Protein AF-A0A3M1TLF2-F1 (afdb_monomer_lite)

pLDDT: mean 85.85, std 13.77, range [25.92, 97.75]

Sequence (324 aa):
MAGDAICKPTCAAASDCPPFYTCSAGVCEPGSVAGENIGGACRSAEACGALGYCRGEAESGWAGGYCTSPCTQDADCGAGAHCGSTVTYQNPDGTTTQLGWCLKSCAGGGCRPGYACWDWDGQGRTECAPRADGPGAVGSACTSIEQCSGGASGTCLVDGQSFPGGYCSAGCDAGCPPDSHCIDVYGEAVCVQSCTTPCREAEGYVCTDRDLDGQTECWPSATGAGQPGDPCQRLADCSGDTFGYCRRQLDNPYDSGLCMIECTDDPTRCPPGTACLPIEEPPIFGTREAWWCLKLCQSDDECPGDYVCIGSRVWPREITACWQ

Structure (mmCIF, N/CA/C/O backbone):
data_AF-A0A3M1TLF2-F1
#
_entry.id   AF-A0A3M1TLF2-F1
#
loop_
_atom_site.group_PDB
_atom_site.id
_atom_site.type_symbol
_atom_site.label_atom_id
_atom_site.label_alt_id
_atom_site.label_comp_id
_atom_site.label_asym_id
_atom_site.label_entity_id
_atom_site.label_seq_id
_atom_site.pdbx_PDB_ins_code
_atom_site.Cartn_x
_atom_site.Cartn_y
_atom_site.Cartn_z
_atom_site.occupancy
_atom_site.B_iso_or_equiv
_atom_site.auth_seq_id
_atom_site.auth_comp_id
_atom_site.auth_asym_id
_atom_site.auth_atom_id
_atom_site.pdbx_PDB_model_num
ATOM 1 N N . MET A 1 1 ? 2.518 29.820 6.090 1.00 29.17 1 MET A N 1
ATOM 2 C CA . MET A 1 1 ? 2.669 28.372 6.307 1.00 29.17 1 MET A CA 1
ATOM 3 C C . MET A 1 1 ? 3.768 27.930 5.365 1.00 29.17 1 MET A C 1
ATOM 5 O O . MET A 1 1 ? 3.551 27.930 4.162 1.00 29.17 1 MET A O 1
ATOM 9 N N . ALA A 1 2 ? 4.986 27.794 5.888 1.00 25.92 2 ALA A N 1
ATOM 10 C CA . ALA A 1 2 ? 6.113 27.266 5.132 1.00 25.92 2 ALA A CA 1
ATOM 11 C C . ALA A 1 2 ? 5.974 25.747 5.213 1.00 25.92 2 ALA A C 1
ATOM 13 O O . ALA A 1 2 ? 6.073 25.208 6.308 1.00 25.92 2 ALA A O 1
ATOM 14 N N . GLY A 1 3 ? 5.618 25.102 4.103 1.00 28.50 3 GLY A N 1
ATOM 15 C CA . GLY A 1 3 ? 5.683 23.647 4.027 1.00 28.50 3 GLY A CA 1
ATOM 16 C C . GLY A 1 3 ? 7.140 23.232 4.177 1.00 28.50 3 GLY A C 1
ATOM 17 O O . GLY A 1 3 ? 8.015 23.869 3.581 1.00 28.50 3 GLY A O 1
ATOM 18 N N . ASP A 1 4 ? 7.394 22.223 5.004 1.00 30.69 4 ASP A N 1
ATOM 19 C CA . ASP A 1 4 ? 8.731 21.680 5.181 1.00 30.69 4 ASP A CA 1
ATOM 20 C C . ASP A 1 4 ? 9.277 21.237 3.824 1.00 30.69 4 ASP A C 1
ATOM 22 O O . ASP A 1 4 ? 8.741 20.373 3.131 1.00 30.69 4 ASP A O 1
ATOM 26 N N . ALA A 1 5 ? 10.337 21.919 3.411 1.00 34.75 5 ALA A N 1
ATOM 27 C CA . ALA A 1 5 ? 11.080 21.588 2.224 1.00 34.75 5 ALA A CA 1
ATOM 28 C C . ALA A 1 5 ? 11.692 20.197 2.398 1.00 34.75 5 ALA A C 1
ATOM 30 O O . ALA A 1 5 ? 12.551 20.013 3.262 1.00 34.75 5 ALA A O 1
ATOM 31 N N . ILE A 1 6 ? 11.385 19.262 1.497 1.00 42.41 6 ILE A N 1
ATOM 32 C CA . ILE A 1 6 ? 12.367 18.229 1.156 1.00 42.41 6 ILE A CA 1
ATOM 33 C C . ILE A 1 6 ? 13.475 18.963 0.386 1.00 42.41 6 ILE A C 1
ATOM 35 O O . ILE A 1 6 ? 13.509 18.995 -0.843 1.00 42.41 6 ILE A O 1
ATOM 39 N N . CYS A 1 7 ? 14.337 19.676 1.115 1.00 44.72 7 CYS A N 1
ATOM 40 C CA . CYS A 1 7 ? 15.563 20.233 0.566 1.00 44.72 7 CYS A CA 1
ATOM 41 C C . CYS A 1 7 ? 16.328 19.066 -0.050 1.00 44.72 7 CYS A C 1
ATOM 43 O O . CYS A 1 7 ? 16.601 18.104 0.664 1.00 44.72 7 CYS A O 1
ATOM 45 N N . LYS A 1 8 ? 16.710 19.147 -1.334 1.00 57.31 8 LYS A N 1
ATOM 46 C CA . LYS A 1 8 ? 17.781 18.279 -1.840 1.00 57.31 8 LYS A CA 1
ATOM 47 C C . LYS A 1 8 ? 18.966 18.492 -0.898 1.00 57.31 8 LYS A C 1
ATOM 49 O O . LYS A 1 8 ? 19.468 19.620 -0.852 1.00 57.31 8 LYS A O 1
ATOM 54 N N . PRO A 1 9 ? 19.356 17.492 -0.093 1.00 66.88 9 PRO A N 1
ATOM 55 C CA . PRO A 1 9 ? 20.365 17.722 0.916 1.00 66.88 9 PRO A CA 1
ATOM 56 C C . PRO A 1 9 ? 21.652 18.128 0.205 1.00 66.88 9 PRO A C 1
ATOM 58 O O . PRO A 1 9 ? 22.085 17.498 -0.765 1.00 66.88 9 PRO A O 1
ATOM 61 N N . THR A 1 10 ? 22.226 19.247 0.637 1.00 79.75 10 THR A N 1
ATOM 62 C CA . THR A 1 10 ? 23.594 19.582 0.262 1.00 79.75 10 THR A CA 1
ATOM 63 C C . THR A 1 10 ? 24.502 18.525 0.860 1.00 79.75 10 THR A C 1
ATOM 65 O O . THR A 1 10 ? 24.326 18.161 2.022 1.00 79.75 10 THR A O 1
ATOM 68 N N . CYS A 1 11 ? 25.485 18.068 0.102 1.00 86.25 11 CYS A N 1
ATOM 69 C CA . CYS A 1 11 ? 26.366 16.988 0.521 1.00 86.25 11 CYS A CA 1
ATOM 70 C C . CYS A 1 11 ? 27.830 17.387 0.349 1.00 86.25 11 CYS A C 1
ATOM 72 O O . CYS A 1 11 ? 28.194 18.112 -0.577 1.00 86.25 11 CYS A O 1
ATOM 74 N N . ALA A 1 12 ? 28.683 16.904 1.247 1.00 87.50 12 ALA A N 1
ATOM 75 C CA . ALA A 1 12 ? 30.134 16.939 1.101 1.00 87.50 12 ALA A CA 1
ATOM 76 C C . ALA A 1 12 ? 30.683 15.568 0.663 1.00 87.50 12 ALA A C 1
ATOM 78 O O . ALA A 1 12 ? 31.733 15.497 0.022 1.00 87.50 12 ALA A O 1
ATOM 79 N N . ALA A 1 13 ? 29.967 14.489 0.981 1.00 83.62 13 ALA A N 1
ATOM 80 C CA . ALA A 1 13 ? 30.272 13.115 0.612 1.00 83.62 13 ALA A CA 1
ATOM 81 C C . ALA A 1 13 ? 28.993 12.319 0.302 1.00 83.62 13 ALA A C 1
ATOM 83 O O . ALA A 1 13 ? 27.885 12.721 0.644 1.00 83.62 13 ALA A O 1
ATOM 84 N N . ALA A 1 14 ? 29.144 11.149 -0.328 1.00 76.06 14 ALA A N 1
ATOM 85 C CA . ALA A 1 14 ? 28.017 10.265 -0.645 1.00 76.06 14 ALA A CA 1
ATOM 86 C C . ALA A 1 14 ? 27.245 9.789 0.601 1.00 76.06 14 ALA A C 1
ATOM 88 O O . ALA A 1 14 ? 26.050 9.549 0.515 1.00 76.06 14 ALA A O 1
ATOM 89 N N . SER A 1 15 ? 27.907 9.698 1.760 1.00 78.81 15 SER A N 1
ATOM 90 C CA . SER A 1 15 ? 27.270 9.358 3.040 1.00 78.81 15 SER A CA 1
ATOM 91 C C . SER A 1 15 ? 26.302 10.423 3.555 1.00 78.81 15 SER A C 1
ATOM 93 O O . SER A 1 15 ? 25.508 10.126 4.440 1.00 78.81 15 SER A O 1
ATOM 95 N N . ASP A 1 16 ? 26.387 11.650 3.037 1.00 80.94 16 ASP A N 1
ATOM 96 C CA . ASP A 1 16 ? 25.505 12.755 3.431 1.00 80.94 16 ASP A CA 1
ATOM 97 C C . ASP A 1 16 ? 24.192 12.732 2.641 1.00 80.94 16 ASP A C 1
ATOM 99 O O . ASP A 1 16 ? 23.275 13.506 2.915 1.00 80.94 16 ASP A O 1
ATOM 103 N N . CYS A 1 17 ? 24.121 11.868 1.629 1.00 74.94 17 CYS A N 1
ATOM 104 C CA . CYS A 1 17 ? 22.956 11.722 0.794 1.00 74.94 17 CYS A CA 1
ATOM 105 C C . CYS A 1 17 ? 22.013 10.643 1.329 1.00 74.94 17 CYS A C 1
ATOM 107 O O . CYS A 1 17 ? 22.475 9.637 1.873 1.00 74.94 17 CYS A O 1
ATOM 109 N N . PRO A 1 18 ? 20.691 10.816 1.136 1.00 70.88 18 PRO A N 1
ATOM 110 C CA . PRO A 1 18 ? 19.734 9.747 1.339 1.00 70.88 18 PRO A CA 1
ATOM 111 C C . PRO A 1 18 ? 20.161 8.503 0.553 1.00 70.88 18 PRO A C 1
ATOM 113 O O . PRO A 1 18 ? 20.855 8.628 -0.467 1.00 70.88 18 PRO A O 1
ATOM 116 N N . PRO A 1 19 ? 19.728 7.308 0.982 1.00 64.38 19 PRO A N 1
ATOM 117 C CA . PRO A 1 19 ? 19.927 6.093 0.206 1.00 64.38 19 PRO A CA 1
ATOM 118 C C . PRO A 1 19 ? 19.613 6.317 -1.283 1.00 64.38 19 PRO A C 1
ATOM 120 O O . PRO A 1 19 ? 18.643 6.996 -1.617 1.00 64.38 19 PRO A O 1
ATOM 123 N N . PHE A 1 20 ? 20.443 5.750 -2.166 1.00 63.38 20 PHE A N 1
ATOM 124 C CA . PHE A 1 20 ? 20.309 5.794 -3.639 1.00 63.38 20 PHE A CA 1
ATOM 125 C C . PHE A 1 20 ? 20.683 7.117 -4.328 1.00 63.38 20 PHE A C 1
ATOM 127 O O . PHE A 1 20 ? 20.619 7.214 -5.555 1.00 63.38 20 PHE A O 1
ATOM 134 N N . TYR A 1 21 ? 21.150 8.110 -3.573 1.00 74.25 21 TYR A N 1
ATOM 135 C CA . TYR A 1 21 ? 21.719 9.335 -4.122 1.00 74.25 21 TYR A CA 1
ATOM 136 C C . TYR A 1 21 ? 23.248 9.318 -4.035 1.00 74.25 21 TYR A C 1
ATOM 138 O O . TYR A 1 21 ? 23.851 8.759 -3.120 1.00 74.25 21 TYR A O 1
ATOM 146 N N . THR A 1 22 ? 23.890 9.965 -5.000 1.00 78.81 22 THR A N 1
ATOM 147 C CA . THR A 1 22 ? 25.328 10.230 -5.006 1.00 78.81 22 THR A CA 1
ATOM 148 C C . THR A 1 22 ? 25.567 11.721 -4.855 1.00 78.81 22 THR A C 1
ATOM 150 O O . THR A 1 22 ? 24.816 12.541 -5.379 1.00 78.81 22 THR A O 1
ATOM 153 N N . CYS A 1 23 ? 26.617 12.086 -4.121 1.00 82.31 23 CYS A N 1
ATOM 154 C CA . CYS A 1 23 ? 26.976 13.486 -3.991 1.00 82.31 23 CYS A CA 1
ATOM 155 C C . CYS A 1 23 ? 27.686 13.970 -5.257 1.00 82.31 23 CYS A C 1
ATOM 157 O O . CYS A 1 23 ? 28.827 13.581 -5.519 1.00 82.31 23 CYS A O 1
ATOM 159 N N . SER A 1 24 ? 27.018 14.828 -6.023 1.00 85.56 24 SER A N 1
ATOM 160 C CA . SER A 1 24 ? 27.500 15.385 -7.283 1.00 85.56 24 SER A CA 1
ATOM 161 C C . SER A 1 24 ? 27.413 16.908 -7.217 1.00 85.56 24 SER A C 1
ATOM 163 O O . SER A 1 24 ? 26.367 17.480 -6.928 1.00 85.56 24 SER A O 1
ATOM 165 N N . ALA A 1 25 ? 28.552 17.583 -7.391 1.00 88.19 25 ALA A N 1
ATOM 166 C CA . ALA A 1 25 ? 28.658 19.046 -7.308 1.00 88.19 25 ALA A CA 1
ATOM 167 C C . ALA A 1 25 ? 28.050 19.680 -6.030 1.00 88.19 25 ALA A C 1
ATOM 169 O O . ALA A 1 25 ? 27.572 20.812 -6.057 1.00 88.19 25 ALA A O 1
ATOM 170 N N . GLY A 1 26 ? 28.103 18.969 -4.897 1.00 86.31 26 GLY A N 1
ATOM 171 C CA . GLY A 1 26 ? 27.584 19.445 -3.609 1.00 86.31 26 GLY A CA 1
ATOM 172 C C . GLY A 1 26 ? 26.079 19.243 -3.410 1.00 86.31 26 GLY A C 1
ATOM 173 O O . GLY A 1 26 ? 25.525 19.739 -2.428 1.00 86.31 26 GLY A O 1
ATOM 174 N N . VAL A 1 27 ? 25.421 18.520 -4.319 1.00 84.44 27 VAL A N 1
ATOM 175 C CA . VAL A 1 27 ? 23.996 18.190 -4.266 1.00 84.44 27 VAL A CA 1
ATOM 176 C C . VAL A 1 27 ? 23.830 16.678 -4.380 1.00 84.44 27 VAL A C 1
ATOM 178 O O . VAL A 1 27 ? 24.531 16.016 -5.144 1.00 84.44 27 VAL A O 1
ATOM 181 N N . CYS A 1 28 ? 22.905 16.114 -3.612 1.00 78.50 28 CYS A N 1
ATOM 182 C CA . CYS A 1 28 ? 22.518 14.723 -3.788 1.00 78.50 28 CYS A CA 1
ATOM 183 C C . CYS A 1 28 ? 21.734 14.562 -5.096 1.00 78.50 28 CYS A C 1
ATOM 185 O O . CYS A 1 28 ? 20.609 15.051 -5.226 1.00 78.50 28 CYS A O 1
ATOM 187 N N . GLU A 1 29 ? 22.336 13.874 -6.063 1.00 78.06 29 GLU A N 1
ATOM 188 C CA . GLU A 1 29 ? 21.731 13.507 -7.346 1.00 78.06 29 GLU A CA 1
ATOM 189 C C . GLU A 1 29 ? 21.430 12.003 -7.362 1.00 78.06 29 GLU A C 1
ATOM 191 O O . GLU A 1 29 ? 22.208 11.237 -6.785 1.00 78.06 29 GLU A O 1
ATOM 196 N N . PRO A 1 30 ? 20.326 11.548 -7.984 1.00 68.94 30 PRO A N 1
ATOM 197 C CA . PRO A 1 30 ? 20.057 10.121 -8.134 1.00 68.94 30 PRO A CA 1
ATOM 198 C C . PRO A 1 30 ? 21.275 9.425 -8.744 1.00 68.94 30 PRO A C 1
ATOM 200 O O . PRO A 1 30 ? 21.813 9.870 -9.760 1.00 68.94 30 PRO A O 1
ATOM 203 N N . GLY A 1 31 ? 21.760 8.363 -8.103 1.00 65.25 31 GLY A N 1
ATOM 204 C CA . GLY A 1 31 ? 22.857 7.594 -8.671 1.00 65.25 31 GLY A CA 1
ATOM 205 C C . GLY A 1 31 ? 22.382 6.893 -9.943 1.00 65.25 31 GLY A C 1
ATOM 206 O O . GLY A 1 31 ? 21.426 6.129 -9.892 1.00 65.25 31 GLY A O 1
ATOM 207 N N . SER A 1 32 ? 23.049 7.106 -11.080 1.00 57.84 32 SER A N 1
ATOM 208 C CA . SER A 1 32 ? 22.758 6.316 -12.282 1.00 57.84 32 SER A CA 1
ATOM 209 C C . SER A 1 32 ? 23.266 4.890 -12.085 1.00 57.84 32 SER A C 1
ATOM 211 O O . SER A 1 32 ? 24.467 4.647 -11.930 1.00 57.84 32 SER A O 1
ATOM 213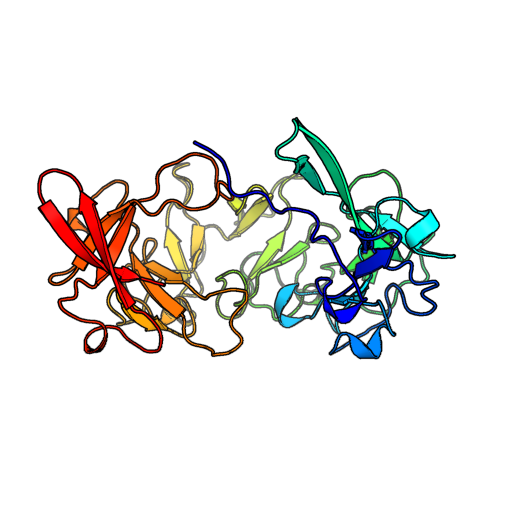 N N . VAL A 1 33 ? 22.356 3.918 -12.085 1.00 56.75 33 VAL A N 1
ATOM 214 C CA . VAL A 1 33 ? 22.742 2.509 -12.167 1.00 56.75 33 VAL A CA 1
ATOM 215 C C . VAL A 1 33 ? 22.794 2.154 -13.640 1.00 56.75 33 VAL A C 1
ATOM 217 O O . VAL A 1 33 ? 21.772 2.082 -14.316 1.00 56.75 33 VAL A O 1
ATOM 220 N N . ALA A 1 34 ? 23.985 1.838 -14.139 1.00 54.16 34 ALA A N 1
ATOM 221 C CA . ALA A 1 34 ? 24.100 0.965 -15.300 1.00 54.16 34 ALA A CA 1
ATOM 222 C C . ALA A 1 34 ? 23.648 -0.446 -14.861 1.00 54.16 34 ALA A C 1
ATOM 224 O O . ALA A 1 34 ? 24.465 -1.308 -14.546 1.00 54.16 34 ALA A O 1
ATOM 225 N N . GLY A 1 35 ? 22.341 -0.635 -14.669 1.00 55.06 35 GLY A N 1
ATOM 226 C CA . GLY A 1 35 ? 21.788 -1.766 -13.931 1.00 55.06 35 GLY A CA 1
ATOM 227 C C . GLY A 1 35 ? 21.579 -2.996 -14.804 1.00 55.06 35 GLY A C 1
ATOM 228 O O . GLY A 1 35 ? 20.540 -3.132 -15.438 1.00 55.06 35 GLY A O 1
ATOM 229 N N . GLU A 1 36 ? 22.503 -3.957 -14.750 1.00 63.47 36 GLU A N 1
ATOM 230 C CA . GLU A 1 36 ? 22.316 -5.298 -15.337 1.00 63.47 36 GLU A CA 1
ATOM 231 C C . GLU A 1 36 ? 21.170 -6.102 -14.673 1.00 63.47 36 GLU A C 1
ATOM 233 O O . GLU A 1 36 ? 20.782 -7.152 -15.181 1.00 63.47 36 GLU A O 1
ATOM 238 N N . ASN A 1 37 ? 20.586 -5.601 -13.572 1.00 87.38 37 ASN A N 1
ATOM 239 C CA . ASN A 1 37 ? 19.577 -6.299 -12.767 1.00 87.38 37 ASN A CA 1
ATOM 240 C C . ASN A 1 37 ? 18.214 -5.588 -12.646 1.00 87.38 37 ASN A C 1
ATOM 242 O O . ASN A 1 37 ? 17.397 -6.045 -11.848 1.00 87.38 37 ASN A O 1
ATOM 246 N N . ILE A 1 38 ? 17.915 -4.513 -13.394 1.00 93.31 38 ILE A N 1
ATOM 247 C CA . ILE A 1 38 ? 16.566 -3.904 -13.341 1.00 93.31 38 ILE A CA 1
ATOM 248 C C . ILE A 1 38 ? 15.501 -4.949 -13.722 1.00 93.31 38 ILE A C 1
ATOM 250 O O . ILE A 1 38 ? 15.630 -5.681 -14.707 1.00 93.31 38 ILE A O 1
ATOM 254 N N . GLY A 1 39 ? 14.462 -5.064 -12.894 1.00 93.56 39 GLY A N 1
ATOM 255 C CA . GLY A 1 39 ? 13.432 -6.103 -12.969 1.00 93.56 39 GLY A CA 1
ATOM 256 C C . GLY A 1 39 ? 13.844 -7.493 -12.473 1.00 93.56 39 GLY A C 1
ATOM 257 O O . GLY A 1 39 ? 13.043 -8.434 -12.516 1.00 93.56 39 GLY A O 1
ATOM 258 N N . GLY A 1 40 ? 15.071 -7.643 -11.972 1.00 94.31 40 GLY A N 1
ATOM 259 C CA . GLY A 1 40 ? 15.540 -8.821 -11.245 1.00 94.31 40 GLY A CA 1
ATOM 260 C C . GLY A 1 40 ? 14.836 -8.999 -9.896 1.00 94.31 40 GLY A C 1
ATOM 261 O O . G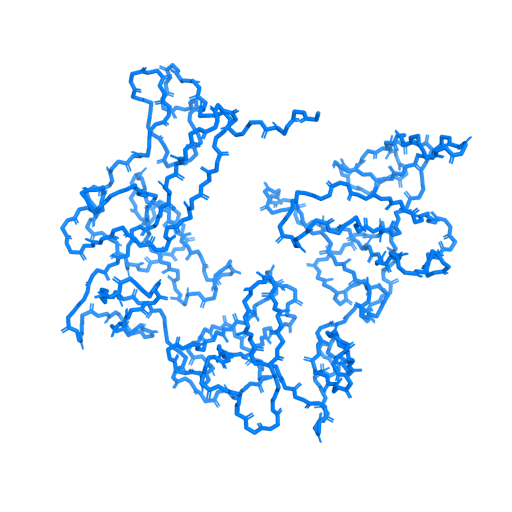LY A 1 40 ? 14.272 -8.054 -9.342 1.00 94.31 40 GLY A O 1
ATOM 262 N N . ALA A 1 41 ? 14.811 -10.239 -9.401 1.00 93.25 41 ALA A N 1
ATOM 263 C CA . ALA A 1 41 ? 14.270 -10.566 -8.081 1.00 93.25 41 ALA A CA 1
ATOM 264 C C . ALA A 1 41 ? 15.236 -10.110 -6.984 1.00 93.25 41 ALA A C 1
ATOM 266 O O . ALA A 1 41 ? 16.452 -10.138 -7.183 1.00 93.25 41 ALA A O 1
ATOM 267 N N . CYS A 1 42 ? 14.716 -9.725 -5.823 1.00 93.12 42 CYS A N 1
ATOM 268 C CA . CYS A 1 42 ? 15.531 -9.237 -4.719 1.00 93.12 42 CYS A CA 1
ATOM 269 C C . CYS A 1 42 ? 14.862 -9.456 -3.363 1.00 93.12 42 CYS A C 1
ATOM 271 O O . CYS A 1 42 ? 13.648 -9.601 -3.248 1.00 93.12 42 CYS A O 1
ATOM 273 N N . ARG A 1 43 ? 15.686 -9.482 -2.314 1.00 89.62 43 ARG A N 1
ATOM 274 C CA . ARG A 1 43 ? 15.235 -9.497 -0.911 1.00 89.62 43 ARG A CA 1
ATOM 275 C C . ARG A 1 43 ? 15.850 -8.374 -0.077 1.00 89.62 43 ARG A C 1
ATOM 277 O O . ARG A 1 43 ? 15.514 -8.236 1.089 1.00 89.62 43 ARG A O 1
ATOM 284 N N . SER A 1 44 ? 16.779 -7.625 -0.662 1.00 85.94 44 SER A N 1
ATOM 285 C CA . SER A 1 44 ? 17.472 -6.502 -0.045 1.00 85.94 44 SER A CA 1
ATOM 286 C C . SER A 1 44 ? 18.040 -5.596 -1.136 1.00 85.94 44 SER A C 1
ATOM 288 O O . SER A 1 44 ? 18.187 -6.030 -2.286 1.00 85.94 44 SER A O 1
ATOM 290 N N . ALA A 1 45 ? 18.362 -4.349 -0.789 1.00 84.25 45 ALA A N 1
ATOM 291 C CA . ALA A 1 45 ? 18.934 -3.381 -1.724 1.00 84.25 45 ALA A CA 1
ATOM 292 C C . ALA A 1 45 ? 20.266 -3.866 -2.326 1.00 84.25 45 ALA A C 1
ATOM 294 O O . ALA A 1 45 ? 20.505 -3.699 -3.520 1.00 84.25 45 ALA A O 1
ATOM 295 N N . GLU A 1 46 ? 21.097 -4.572 -1.550 1.00 84.12 46 GLU A N 1
ATOM 296 C CA . GLU A 1 46 ? 22.396 -5.084 -2.010 1.00 84.12 46 GLU A CA 1
ATOM 297 C C . GLU A 1 46 ? 22.259 -6.070 -3.177 1.00 84.12 46 GLU A C 1
ATOM 299 O O . GLU A 1 46 ? 23.134 -6.127 -4.044 1.00 84.12 46 GLU A O 1
ATOM 304 N N . ALA A 1 47 ? 21.149 -6.818 -3.243 1.00 86.81 47 ALA A N 1
ATOM 305 C CA . ALA A 1 47 ? 20.870 -7.730 -4.354 1.00 86.81 47 ALA A CA 1
ATOM 306 C C . ALA A 1 47 ? 20.674 -6.990 -5.692 1.00 86.81 47 ALA A C 1
ATOM 308 O O . ALA A 1 47 ? 20.860 -7.580 -6.758 1.00 86.81 47 ALA A O 1
ATOM 309 N N . CYS A 1 48 ? 20.343 -5.699 -5.641 1.00 89.00 48 CYS A N 1
ATOM 310 C CA . CYS A 1 48 ? 20.118 -4.850 -6.805 1.00 89.00 48 CYS A CA 1
ATOM 311 C C . CYS A 1 48 ? 21.363 -4.063 -7.242 1.00 89.00 48 CYS A C 1
ATOM 313 O O . CYS A 1 48 ? 21.315 -3.345 -8.240 1.00 89.00 48 CYS A O 1
ATOM 315 N N . GLY A 1 49 ? 22.493 -4.242 -6.549 1.00 83.69 49 GLY A N 1
ATOM 316 C CA . GLY A 1 49 ? 23.751 -3.549 -6.823 1.00 83.69 49 GLY A CA 1
ATOM 317 C C . GLY A 1 49 ? 23.900 -2.242 -6.041 1.00 83.69 49 GLY A C 1
ATOM 318 O O . GLY A 1 49 ? 23.027 -1.849 -5.279 1.00 83.69 49 GLY A O 1
ATOM 319 N N . ALA A 1 50 ? 25.035 -1.561 -6.230 1.00 74.44 50 ALA A N 1
ATOM 320 C CA . ALA A 1 50 ? 25.475 -0.448 -5.377 1.00 74.44 50 ALA A CA 1
ATOM 321 C C . ALA A 1 50 ? 24.503 0.748 -5.288 1.00 74.44 50 ALA A C 1
ATOM 323 O O . ALA A 1 50 ? 24.605 1.536 -4.355 1.00 74.44 50 ALA A O 1
ATOM 324 N N . LEU A 1 51 ? 23.590 0.892 -6.252 1.00 73.12 51 LEU A N 1
ATOM 325 C CA . LEU A 1 51 ? 22.614 1.988 -6.337 1.00 73.12 51 LEU A CA 1
ATOM 326 C C . LEU A 1 51 ? 21.183 1.477 -6.597 1.00 73.12 51 LEU A C 1
ATOM 328 O O . LEU A 1 51 ? 20.297 2.248 -6.965 1.00 73.12 51 LEU A O 1
ATOM 332 N N . GLY A 1 52 ? 20.964 0.167 -6.464 1.00 81.62 52 GLY A N 1
ATOM 333 C CA . GLY A 1 52 ? 19.662 -0.445 -6.687 1.00 81.62 52 GLY A CA 1
ATOM 334 C C . GLY A 1 52 ? 18.807 -0.422 -5.424 1.00 81.62 52 GLY A C 1
ATOM 335 O O . GLY A 1 52 ? 19.293 -0.695 -4.330 1.00 81.62 52 GLY A O 1
ATOM 336 N N . TYR A 1 53 ? 17.521 -0.139 -5.586 1.00 87.56 53 TYR A N 1
ATOM 337 C CA . TYR A 1 53 ? 16.505 -0.315 -4.556 1.00 87.56 53 TYR A CA 1
ATOM 338 C C . TYR A 1 53 ? 15.770 -1.632 -4.806 1.00 87.56 53 TYR A C 1
ATOM 340 O O . TYR A 1 53 ? 15.390 -1.946 -5.938 1.00 87.56 53 TYR A O 1
ATOM 348 N N . CYS A 1 54 ? 15.576 -2.408 -3.742 1.00 91.31 54 CYS A N 1
ATOM 349 C CA . CYS A 1 54 ? 14.716 -3.575 -3.796 1.00 91.31 54 CYS A CA 1
ATOM 350 C C . CYS A 1 54 ? 13.320 -3.187 -3.335 1.00 91.31 54 CYS A C 1
ATOM 352 O O . CYS A 1 54 ? 13.104 -2.997 -2.141 1.00 91.31 54 CYS A O 1
ATOM 354 N N . ARG A 1 55 ? 12.369 -3.135 -4.268 1.00 89.44 55 ARG A N 1
ATOM 355 C CA . ARG A 1 55 ? 10.956 -3.016 -3.917 1.00 89.44 55 ARG A CA 1
ATOM 356 C C . ARG A 1 55 ? 10.483 -4.368 -3.385 1.00 89.44 55 ARG A C 1
ATOM 358 O O . ARG A 1 55 ? 10.233 -5.282 -4.173 1.00 89.44 55 ARG A O 1
ATOM 365 N N . GLY A 1 56 ? 10.469 -4.527 -2.064 1.00 84.94 56 GLY A N 1
ATOM 366 C CA . GLY A 1 56 ? 10.210 -5.804 -1.399 1.00 84.94 56 GLY A CA 1
ATOM 367 C C . GLY A 1 56 ? 8.763 -6.282 -1.543 1.00 84.94 56 GLY A C 1
ATOM 368 O O . GLY A 1 56 ? 7.836 -5.484 -1.674 1.00 84.94 56 GLY A O 1
ATOM 369 N N . GLU A 1 57 ? 8.558 -7.599 -1.483 1.00 84.62 57 GLU A N 1
ATOM 370 C CA . GLU A 1 57 ? 7.226 -8.217 -1.578 1.00 84.62 57 GLU A CA 1
ATOM 371 C C . GLU A 1 57 ? 6.299 -7.770 -0.438 1.00 84.62 57 GLU A C 1
ATOM 373 O O . GLU A 1 57 ? 5.140 -7.463 -0.686 1.00 84.62 57 GLU A O 1
ATOM 378 N N . ALA A 1 58 ? 6.825 -7.633 0.784 1.00 77.94 58 ALA A N 1
ATOM 379 C CA . ALA A 1 58 ? 6.052 -7.182 1.945 1.00 77.94 58 ALA A CA 1
ATOM 380 C C . ALA A 1 58 ? 5.540 -5.733 1.818 1.00 77.94 58 ALA A C 1
ATOM 382 O O . ALA A 1 58 ? 4.491 -5.403 2.363 1.00 77.94 58 ALA A O 1
ATOM 383 N N . GLU A 1 59 ? 6.276 -4.881 1.102 1.00 76.88 59 GLU A N 1
ATOM 384 C CA . GLU A 1 59 ? 5.951 -3.458 0.934 1.00 76.88 59 GLU A CA 1
ATOM 385 C C . GLU A 1 59 ? 5.054 -3.207 -0.281 1.00 76.88 59 GLU A C 1
ATOM 387 O O . GLU A 1 59 ? 4.268 -2.265 -0.293 1.00 76.88 59 GLU A O 1
ATOM 392 N N . SER A 1 60 ? 5.187 -4.025 -1.328 1.00 81.19 60 SER A N 1
ATOM 393 C CA . SER A 1 60 ? 4.588 -3.739 -2.636 1.00 81.19 60 SER A CA 1
ATOM 394 C C . SER A 1 60 ? 3.638 -4.803 -3.169 1.00 81.19 60 SER A C 1
ATOM 396 O O . SER A 1 60 ? 2.945 -4.539 -4.146 1.00 81.19 60 SER A O 1
ATOM 398 N N . GLY A 1 61 ? 3.654 -6.016 -2.612 1.00 82.75 61 GLY A N 1
ATOM 399 C CA . GLY A 1 61 ? 2.975 -7.184 -3.179 1.00 82.75 61 GLY A CA 1
ATOM 400 C C . GLY A 1 61 ? 3.657 -7.771 -4.425 1.00 82.75 61 GLY A C 1
ATOM 401 O O . GLY A 1 61 ? 3.143 -8.722 -5.016 1.00 82.75 61 GLY A O 1
ATOM 402 N N . TRP A 1 62 ? 4.811 -7.232 -4.846 1.00 88.88 62 TRP A N 1
ATOM 403 C CA . TRP A 1 62 ? 5.557 -7.697 -6.021 1.00 88.88 62 TRP A CA 1
ATOM 404 C C . TRP A 1 62 ? 6.341 -8.963 -5.661 1.00 88.88 62 TRP A C 1
ATOM 406 O O . TRP A 1 62 ? 7.378 -8.884 -4.993 1.00 88.88 62 TRP A O 1
ATOM 416 N N . ALA A 1 63 ? 5.859 -10.133 -6.093 1.00 89.06 63 ALA A N 1
ATOM 417 C CA . ALA A 1 63 ? 6.416 -11.408 -5.650 1.00 89.06 63 ALA A CA 1
ATOM 418 C C . ALA A 1 63 ? 7.907 -11.547 -5.960 1.00 89.06 63 ALA A C 1
ATOM 420 O O . ALA A 1 63 ? 8.376 -11.305 -7.082 1.00 89.06 63 ALA A O 1
ATOM 421 N N . GLY A 1 64 ? 8.664 -11.964 -4.944 1.00 89.69 64 GLY A N 1
ATOM 422 C CA . GLY A 1 64 ? 10.113 -12.114 -5.024 1.00 89.69 64 GLY A CA 1
ATOM 423 C C . GLY A 1 64 ? 10.891 -10.797 -5.129 1.00 89.69 64 GLY A C 1
ATOM 424 O O . GLY A 1 64 ? 12.085 -10.854 -5.427 1.00 89.69 64 GLY A O 1
ATOM 425 N N . GLY A 1 65 ? 10.237 -9.648 -4.911 1.00 91.62 65 GLY A N 1
ATOM 426 C CA . GLY A 1 65 ? 10.819 -8.302 -4.902 1.00 91.62 65 GLY A CA 1
ATOM 427 C C . GLY A 1 65 ? 11.312 -7.812 -6.267 1.00 91.62 65 GLY A C 1
ATOM 428 O O . GLY A 1 65 ? 11.607 -8.602 -7.159 1.00 91.62 65 GLY A O 1
ATOM 429 N N . TYR A 1 66 ? 11.420 -6.506 -6.482 1.00 94.25 66 TYR A N 1
ATOM 430 C CA . TYR A 1 66 ? 11.812 -5.950 -7.782 1.00 94.25 66 TYR A CA 1
ATOM 431 C C . TYR A 1 66 ? 12.969 -4.974 -7.669 1.00 94.25 66 TYR A C 1
ATOM 433 O O . TYR A 1 66 ? 12.853 -3.931 -7.028 1.00 94.25 66 TYR A O 1
ATOM 441 N N . CYS A 1 67 ? 14.078 -5.303 -8.330 1.00 95.25 67 CYS A N 1
ATOM 442 C CA . CYS A 1 67 ? 15.189 -4.377 -8.459 1.00 95.25 67 CYS A CA 1
ATOM 443 C C . CYS A 1 67 ? 14.820 -3.214 -9.372 1.00 95.25 67 CYS A C 1
ATOM 445 O O . CYS A 1 67 ? 14.548 -3.399 -10.560 1.00 95.25 67 CYS A O 1
ATOM 447 N N . THR A 1 68 ? 14.862 -2.017 -8.807 1.00 93.81 68 THR A N 1
ATOM 448 C CA . THR A 1 68 ? 14.659 -0.748 -9.499 1.00 93.81 68 THR A CA 1
ATOM 449 C C . THR A 1 68 ? 15.702 0.269 -9.025 1.00 93.81 68 THR A C 1
ATOM 451 O O . THR A 1 68 ? 16.601 -0.055 -8.249 1.00 93.81 68 THR A O 1
ATOM 454 N N . SER A 1 69 ? 15.623 1.495 -9.519 1.00 91.44 69 SER A N 1
ATOM 455 C CA . SER A 1 69 ? 16.415 2.631 -9.060 1.00 91.44 69 SER A CA 1
ATOM 456 C C . SER A 1 69 ? 15.643 3.919 -9.336 1.00 91.44 69 SER A C 1
ATOM 458 O O . SER A 1 69 ? 14.868 3.936 -10.300 1.00 91.44 69 SER A O 1
ATOM 460 N N . PRO A 1 70 ? 15.798 4.974 -8.520 1.00 89.56 70 PRO A N 1
ATOM 461 C CA . PRO A 1 70 ? 15.244 6.278 -8.852 1.00 89.56 70 PRO A CA 1
ATOM 462 C C . PRO A 1 70 ? 15.790 6.791 -10.189 1.00 89.56 70 PRO A C 1
ATOM 464 O O . PRO A 1 70 ? 16.967 6.632 -10.504 1.00 89.56 70 PRO A O 1
ATOM 467 N N . CYS A 1 71 ? 14.940 7.458 -10.957 1.00 91.50 71 CYS A N 1
ATOM 468 C CA . CYS A 1 71 ? 15.309 8.067 -12.229 1.00 91.50 71 CYS A CA 1
ATOM 469 C C . CYS A 1 71 ? 14.551 9.372 -12.453 1.00 91.50 71 CYS A C 1
ATOM 471 O O . CYS A 1 71 ? 13.497 9.618 -11.870 1.00 91.50 71 CYS A O 1
ATOM 473 N N . THR A 1 72 ? 15.088 10.212 -13.324 1.00 91.31 72 THR A N 1
ATOM 474 C CA . THR A 1 72 ? 14.425 11.425 -13.826 1.00 91.31 72 THR A CA 1
ATOM 475 C C . THR A 1 72 ? 14.213 11.370 -15.339 1.00 91.31 72 THR A C 1
ATOM 477 O O . THR A 1 72 ? 13.416 12.125 -15.888 1.00 91.31 72 THR A O 1
ATOM 480 N N . GLN A 1 73 ? 14.912 10.457 -16.015 1.00 92.25 73 GLN A N 1
ATOM 481 C CA . GLN A 1 73 ? 14.871 10.226 -17.455 1.00 92.25 73 GLN A CA 1
ATOM 482 C C . GLN A 1 73 ? 15.335 8.795 -17.774 1.00 92.25 73 GLN A C 1
ATOM 484 O O . GLN A 1 73 ? 16.021 8.154 -16.980 1.00 92.25 73 GLN A O 1
ATOM 489 N N . ASP A 1 74 ? 15.023 8.298 -18.972 1.00 93.12 74 ASP A N 1
ATOM 490 C CA . ASP A 1 74 ? 15.361 6.923 -19.382 1.00 93.12 74 ASP A CA 1
ATOM 491 C C . ASP A 1 74 ? 16.860 6.610 -19.347 1.00 93.12 74 ASP A C 1
ATOM 493 O O . ASP A 1 74 ? 17.253 5.476 -19.075 1.00 93.12 74 ASP A O 1
ATOM 497 N N . ALA A 1 75 ? 17.703 7.611 -19.619 1.00 92.12 75 ALA A N 1
ATOM 498 C CA . ALA A 1 75 ? 19.153 7.446 -19.631 1.00 92.12 75 ALA A CA 1
ATOM 499 C C . ALA A 1 75 ? 19.710 7.012 -18.263 1.00 92.12 75 ALA A C 1
ATOM 501 O O . ALA A 1 75 ? 20.773 6.392 -18.215 1.00 92.12 75 ALA A O 1
ATOM 502 N N . ASP A 1 76 ? 18.979 7.284 -17.179 1.00 89.94 76 ASP A N 1
ATOM 503 C CA . ASP A 1 76 ? 19.378 6.940 -15.814 1.00 89.94 76 ASP A CA 1
ATOM 504 C C . ASP A 1 76 ? 19.242 5.427 -15.538 1.00 89.94 76 ASP A C 1
ATOM 506 O O . ASP A 1 76 ? 19.901 4.904 -14.641 1.00 89.94 76 ASP A O 1
ATOM 510 N N . CYS A 1 77 ? 18.425 4.714 -16.328 1.00 91.50 77 CYS A N 1
ATOM 511 C CA . CYS A 1 77 ? 18.059 3.312 -16.098 1.00 91.50 77 CYS A CA 1
ATOM 512 C C . CYS A 1 77 ? 18.938 2.285 -16.820 1.00 91.50 77 CYS A C 1
ATOM 514 O O . CYS A 1 77 ? 18.815 1.081 -16.583 1.00 91.50 77 CYS A O 1
ATOM 516 N N . GLY A 1 78 ? 19.825 2.740 -17.706 1.00 89.88 78 GLY A N 1
ATOM 517 C CA . GLY A 1 78 ? 20.652 1.861 -18.525 1.00 89.88 78 GLY A CA 1
ATOM 518 C C . GLY A 1 78 ? 19.879 1.126 -19.630 1.00 89.88 78 GLY A C 1
ATOM 519 O O . GLY A 1 78 ? 18.696 1.346 -19.883 1.00 89.88 78 GLY A O 1
ATOM 520 N N . ALA A 1 79 ? 20.586 0.262 -20.361 1.00 91.06 79 ALA A N 1
ATOM 521 C CA . ALA A 1 79 ? 20.021 -0.434 -21.513 1.00 91.06 79 ALA A CA 1
ATOM 522 C C . ALA A 1 79 ? 18.971 -1.482 -21.101 1.00 91.06 79 ALA A C 1
ATOM 524 O O . ALA A 1 79 ? 19.215 -2.304 -20.223 1.00 91.06 79 ALA A O 1
ATOM 525 N N . GLY A 1 80 ? 17.831 -1.507 -21.800 1.00 92.81 80 GLY A N 1
ATOM 526 C CA . GLY A 1 80 ? 16.760 -2.483 -21.556 1.00 92.81 80 GLY A CA 1
ATOM 527 C C . GLY A 1 80 ? 15.795 -2.105 -20.428 1.00 92.81 80 GLY A C 1
ATOM 528 O O . GLY A 1 80 ? 14.923 -2.904 -20.093 1.00 92.81 80 GLY A O 1
ATOM 529 N N . ALA A 1 81 ? 15.914 -0.899 -19.882 1.00 95.19 81 ALA A N 1
ATOM 530 C CA . ALA A 1 81 ? 14.981 -0.308 -18.935 1.00 95.19 81 ALA A CA 1
ATOM 531 C C . ALA A 1 81 ? 14.597 1.109 -19.385 1.00 95.19 81 ALA A C 1
ATOM 533 O O . ALA A 1 81 ? 15.168 1.642 -20.339 1.00 95.19 81 ALA A O 1
ATOM 534 N N . HIS A 1 82 ? 13.603 1.695 -18.732 1.00 95.38 82 HIS A N 1
ATOM 535 C CA . HIS A 1 82 ? 13.196 3.082 -18.931 1.00 95.38 82 HIS A CA 1
ATOM 536 C C . HIS A 1 82 ? 12.697 3.676 -17.613 1.00 95.38 82 HIS A C 1
ATOM 538 O O . HIS A 1 82 ? 12.445 2.940 -16.656 1.00 95.38 82 HIS A O 1
ATOM 544 N N . CYS A 1 83 ? 12.578 5.001 -17.561 1.00 95.44 83 CYS A N 1
ATOM 545 C CA . CYS A 1 83 ? 12.083 5.680 -16.373 1.00 95.44 83 CYS A CA 1
ATOM 546 C C . CYS A 1 83 ? 10.557 5.748 -16.413 1.00 95.44 83 CYS A C 1
ATOM 548 O O . CYS A 1 83 ? 10.013 6.385 -17.314 1.00 95.44 83 CYS A O 1
ATOM 550 N N . GLY A 1 84 ? 9.892 5.077 -15.474 1.00 94.19 84 GLY A N 1
ATOM 551 C CA . GLY A 1 84 ? 8.434 4.987 -15.387 1.00 94.19 84 GLY A CA 1
ATOM 552 C C . GLY A 1 84 ? 7.890 5.352 -14.004 1.00 94.19 84 GLY A C 1
ATOM 553 O O . GLY A 1 84 ? 8.654 5.675 -13.093 1.00 94.19 84 GLY A O 1
ATOM 554 N N . SER A 1 85 ? 6.566 5.317 -13.835 1.00 87.50 85 SER A N 1
ATOM 555 C CA . SER A 1 85 ? 5.855 5.628 -12.582 1.00 87.50 85 SER A CA 1
ATOM 556 C C . SER A 1 85 ? 6.307 6.958 -11.964 1.00 87.50 85 SER A C 1
ATOM 558 O O . SER A 1 85 ? 6.629 7.047 -10.774 1.00 87.50 85 SER A O 1
ATOM 560 N N . THR A 1 86 ? 6.400 7.997 -12.793 1.00 88.50 86 THR A N 1
ATOM 561 C CA . THR A 1 86 ? 6.945 9.281 -12.359 1.00 88.50 86 THR A CA 1
ATOM 562 C C . THR A 1 86 ? 5.944 10.070 -11.525 1.00 88.50 86 THR A C 1
ATOM 564 O O . THR A 1 86 ? 4.834 10.337 -11.980 1.00 88.50 86 THR A O 1
ATOM 567 N N . VAL A 1 87 ? 6.373 10.548 -10.363 1.00 83.62 87 VAL A N 1
ATOM 568 C CA . VAL A 1 87 ? 5.646 11.531 -9.561 1.00 83.62 87 VAL A CA 1
ATOM 569 C C . VAL A 1 87 ? 6.285 12.903 -9.764 1.00 83.62 87 VAL A C 1
ATOM 571 O O . VAL A 1 87 ? 7.510 13.036 -9.802 1.00 83.62 87 VAL A O 1
ATOM 574 N N . THR A 1 88 ? 5.450 13.930 -9.927 1.00 84.69 88 THR A N 1
ATOM 575 C CA . THR A 1 88 ? 5.898 15.324 -10.026 1.00 84.69 88 THR A CA 1
ATOM 576 C C . THR A 1 88 ? 5.704 16.010 -8.683 1.00 84.69 88 THR A C 1
ATOM 578 O O . THR A 1 88 ? 4.574 16.156 -8.224 1.00 84.69 88 THR A O 1
ATOM 581 N N . TYR A 1 89 ? 6.792 16.476 -8.076 1.00 78.75 89 TYR A N 1
ATOM 582 C CA . TYR A 1 89 ? 6.755 17.221 -6.819 1.00 78.75 89 TYR A CA 1
ATOM 583 C C . TYR A 1 89 ? 7.029 18.698 -7.070 1.00 78.75 89 TYR A C 1
ATOM 585 O O . TYR A 1 89 ? 7.943 19.036 -7.823 1.00 78.75 89 TYR A O 1
ATOM 593 N N . GLN A 1 90 ? 6.263 19.580 -6.427 1.00 81.94 90 GLN A N 1
ATOM 594 C CA . GLN A 1 90 ? 6.553 21.011 -6.415 1.00 81.94 90 GLN A CA 1
ATOM 595 C C . GLN A 1 90 ? 7.579 21.312 -5.318 1.00 81.94 90 GLN A C 1
ATOM 597 O O . GLN A 1 90 ? 7.320 21.122 -4.132 1.00 81.94 90 GLN A O 1
ATOM 602 N N . ASN A 1 91 ? 8.751 21.783 -5.724 1.00 78.12 91 ASN A N 1
ATOM 603 C CA . ASN A 1 91 ? 9.797 22.249 -4.830 1.00 78.12 91 ASN A CA 1
ATOM 604 C C . ASN A 1 91 ? 9.359 23.562 -4.139 1.00 78.12 91 ASN A C 1
ATOM 606 O O . ASN A 1 91 ? 8.554 24.320 -4.690 1.00 78.12 91 ASN A O 1
ATOM 610 N N . PRO A 1 92 ? 9.926 23.898 -2.965 1.00 77.25 92 PRO A N 1
ATOM 611 C CA . PRO A 1 92 ? 9.600 25.129 -2.232 1.00 77.25 92 PRO A CA 1
ATOM 612 C C . PRO A 1 92 ? 9.845 26.427 -3.013 1.00 77.25 92 PRO A C 1
ATOM 614 O O . PRO A 1 92 ? 9.215 27.445 -2.741 1.00 77.25 92 PRO A O 1
ATOM 617 N N . ASP A 1 93 ? 10.764 26.402 -3.980 1.00 81.81 93 ASP A N 1
ATOM 618 C CA . ASP A 1 93 ? 11.058 27.528 -4.873 1.00 81.81 93 ASP A CA 1
ATOM 619 C C . ASP A 1 93 ? 10.041 27.674 -6.025 1.00 81.81 93 ASP A C 1
ATOM 621 O O . ASP A 1 93 ? 10.166 28.568 -6.863 1.00 81.81 93 ASP A O 1
ATOM 625 N N . GLY A 1 94 ? 9.025 26.807 -6.064 1.00 86.31 94 GLY A N 1
ATOM 626 C CA . GLY A 1 94 ? 7.986 26.765 -7.087 1.00 86.31 94 GLY A CA 1
ATOM 627 C C . GLY A 1 94 ? 8.362 25.980 -8.344 1.00 86.31 94 GLY A C 1
ATOM 628 O O . GLY A 1 94 ? 7.517 25.844 -9.229 1.00 86.31 94 GLY A O 1
ATOM 629 N N . THR A 1 95 ? 9.585 25.453 -8.446 1.00 86.12 95 THR A N 1
ATOM 630 C CA . THR A 1 95 ? 9.962 24.544 -9.538 1.00 86.12 95 THR A CA 1
ATOM 631 C C . THR A 1 95 ? 9.347 23.161 -9.328 1.00 86.12 95 THR A C 1
ATOM 633 O O . THR A 1 95 ? 8.861 22.850 -8.245 1.00 86.12 95 THR A O 1
ATOM 636 N N . THR A 1 96 ? 9.335 22.318 -10.358 1.00 84.69 96 THR A N 1
ATOM 637 C CA . THR A 1 96 ? 8.865 20.933 -10.243 1.00 84.69 96 THR A CA 1
ATOM 638 C C . THR A 1 96 ? 9.999 19.955 -10.521 1.00 84.69 96 THR A C 1
ATOM 640 O O . THR A 1 96 ? 10.800 20.167 -11.431 1.00 84.69 96 THR A O 1
ATOM 643 N N . THR A 1 97 ? 10.076 18.888 -9.728 1.00 83.75 97 THR A N 1
ATOM 644 C CA . THR A 1 97 ? 10.984 17.759 -9.958 1.00 83.75 97 THR A CA 1
ATOM 645 C C . THR A 1 97 ? 10.150 16.538 -10.313 1.00 83.75 97 THR A C 1
ATOM 647 O O . THR A 1 97 ? 9.252 16.169 -9.558 1.00 83.75 97 THR A O 1
ATOM 650 N N . GLN A 1 98 ? 10.463 15.904 -11.440 1.00 87.38 98 GLN A N 1
ATOM 651 C CA . GLN A 1 98 ? 9.923 14.597 -11.791 1.00 87.38 98 GLN A CA 1
ATOM 652 C C . GLN A 1 98 ? 10.861 13.517 -11.247 1.00 87.38 98 GLN A C 1
ATOM 654 O O . GLN A 1 98 ? 12.064 13.566 -11.502 1.00 87.38 98 GLN A O 1
ATOM 659 N N . LEU A 1 99 ? 10.319 12.568 -10.491 1.00 88.94 99 LEU A N 1
ATOM 660 C CA . LEU A 1 99 ? 11.048 11.413 -9.974 1.00 88.94 99 LEU A CA 1
ATOM 661 C C . LEU A 1 99 ? 10.255 10.152 -10.308 1.00 88.94 99 LEU A C 1
ATOM 663 O O . LEU A 1 99 ? 9.085 10.058 -9.952 1.00 88.94 99 LEU A O 1
ATOM 667 N N . GLY A 1 100 ? 10.881 9.201 -10.989 1.00 92.81 100 GLY A N 1
ATOM 668 C CA . GLY A 1 100 ? 10.313 7.898 -11.312 1.00 92.81 100 GLY A CA 1
ATOM 669 C C . GLY A 1 100 ? 11.187 6.750 -10.838 1.00 92.81 100 GLY A C 1
ATOM 670 O O . GLY A 1 100 ? 12.173 6.934 -10.121 1.00 92.81 100 GLY A O 1
ATOM 671 N N . TRP A 1 101 ? 10.814 5.561 -11.289 1.00 92.94 101 TRP A N 1
ATOM 672 C CA . TRP A 1 101 ? 11.475 4.301 -11.001 1.00 92.94 101 TRP A CA 1
ATOM 673 C C . TRP A 1 101 ? 11.877 3.623 -12.304 1.00 92.94 101 TRP A C 1
ATOM 675 O O . TRP A 1 101 ? 11.117 3.592 -13.271 1.00 92.94 101 TRP A O 1
ATOM 685 N N . CYS A 1 102 ? 13.077 3.056 -12.339 1.00 95.25 102 CYS A N 1
ATOM 686 C CA . CYS A 1 102 ? 13.528 2.284 -13.483 1.00 95.25 102 CYS A CA 1
ATOM 687 C C . CYS A 1 102 ? 12.746 0.976 -13.596 1.00 95.25 102 CYS A C 1
ATOM 689 O O . CYS A 1 102 ? 12.818 0.114 -12.712 1.00 95.25 102 CYS A O 1
ATOM 691 N N . LEU A 1 103 ? 12.035 0.818 -14.709 1.00 95.44 103 LEU A N 1
ATOM 692 C CA . LEU A 1 103 ? 11.252 -0.366 -15.037 1.00 95.44 103 LEU A CA 1
ATOM 693 C C . LEU A 1 103 ? 11.916 -1.101 -16.197 1.00 95.44 103 LEU A C 1
ATOM 695 O O . LEU A 1 103 ? 12.384 -0.497 -17.164 1.00 95.44 103 LEU A O 1
ATOM 699 N N . LYS A 1 104 ? 11.985 -2.430 -16.101 1.00 96.56 104 LYS A N 1
ATOM 700 C CA . LYS A 1 104 ? 12.555 -3.265 -17.160 1.00 96.56 104 LYS A CA 1
ATOM 701 C C . LYS A 1 104 ? 11.639 -3.222 -18.379 1.00 96.56 104 LYS A C 1
ATOM 703 O O . LYS A 1 104 ? 10.528 -3.741 -18.320 1.00 96.56 104 LYS A O 1
ATOM 708 N N . SER A 1 105 ? 12.130 -2.689 -19.489 1.00 96.56 105 SER A N 1
ATOM 709 C CA . SER A 1 105 ? 11.413 -2.642 -20.762 1.00 96.56 105 SER A CA 1
ATOM 710 C C . SER A 1 105 ? 11.199 -4.047 -21.328 1.00 96.56 105 SER A C 1
ATOM 712 O O . SER A 1 105 ? 12.023 -4.951 -21.154 1.00 96.56 105 SER A O 1
ATOM 714 N N . CYS A 1 106 ? 10.115 -4.230 -22.074 1.00 97.00 106 CYS A N 1
ATOM 715 C CA . CYS A 1 106 ? 9.802 -5.493 -22.739 1.00 97.00 106 CYS A CA 1
ATOM 716 C C . CYS A 1 106 ? 9.053 -5.262 -24.061 1.00 97.00 106 CYS A C 1
ATOM 718 O O . CYS A 1 106 ? 8.604 -4.157 -24.344 1.00 97.00 106 CYS A O 1
ATOM 720 N N . ALA A 1 107 ? 8.935 -6.306 -24.889 1.00 94.25 107 ALA A N 1
ATOM 721 C CA . ALA A 1 107 ? 8.239 -6.260 -26.182 1.00 94.25 107 ALA A CA 1
ATOM 722 C C . ALA A 1 107 ? 7.367 -7.515 -26.382 1.00 94.25 107 ALA A C 1
ATOM 724 O O . ALA A 1 107 ? 7.631 -8.354 -27.241 1.00 94.25 107 ALA A O 1
ATOM 725 N N . GLY A 1 108 ? 6.367 -7.690 -25.515 1.00 84.06 108 GLY A N 1
ATOM 726 C CA . GLY A 1 108 ? 5.457 -8.846 -25.494 1.00 84.06 108 GLY A CA 1
ATOM 727 C C . GLY A 1 108 ? 5.981 -10.092 -24.762 1.00 84.06 108 GLY A C 1
ATOM 728 O O . GLY A 1 108 ? 5.269 -11.088 -24.672 1.00 84.06 108 GLY A O 1
ATOM 729 N N . GLY A 1 109 ? 7.199 -10.057 -24.214 1.00 89.69 109 GLY A N 1
ATOM 730 C CA . GLY A 1 109 ? 7.809 -11.162 -23.465 1.00 89.69 109 GLY A CA 1
ATOM 731 C C . GLY A 1 109 ? 9.127 -10.762 -22.794 1.00 89.69 109 GLY A C 1
ATOM 732 O O . GLY A 1 109 ? 9.501 -9.593 -22.807 1.00 89.69 109 GLY A O 1
ATOM 733 N N . GLY A 1 110 ? 9.843 -11.728 -22.206 1.00 90.94 110 GLY A N 1
ATOM 734 C CA . GLY A 1 110 ? 11.130 -11.480 -21.523 1.00 90.94 110 GLY A CA 1
ATOM 735 C C . GLY A 1 110 ? 11.009 -11.056 -20.052 1.00 90.94 110 GLY A C 1
ATOM 736 O O . GLY A 1 110 ? 12.016 -10.746 -19.399 1.00 90.94 110 GLY A O 1
ATOM 737 N N . CYS A 1 111 ? 9.785 -11.080 -19.529 1.00 95.94 111 CYS A N 1
ATOM 738 C CA . CYS A 1 111 ? 9.500 -10.935 -18.112 1.00 95.94 111 CYS A CA 1
ATOM 739 C C . CYS A 1 111 ? 9.677 -12.270 -17.387 1.00 95.94 111 CYS A C 1
ATOM 741 O O . CYS A 1 111 ? 9.584 -13.346 -17.983 1.00 95.94 111 CYS A O 1
ATOM 743 N N . ARG A 1 112 ? 10.007 -12.192 -16.099 1.00 94.44 112 ARG A N 1
ATOM 744 C CA . ARG A 1 112 ? 10.177 -13.367 -15.239 1.00 94.44 112 ARG A CA 1
ATOM 745 C C . ARG A 1 112 ? 8.810 -13.990 -14.891 1.00 94.44 112 ARG A C 1
ATOM 747 O O . ARG A 1 112 ? 7.794 -13.322 -15.068 1.00 94.44 112 ARG A O 1
ATOM 754 N N . PRO A 1 113 ? 8.753 -15.236 -14.388 1.00 92.06 113 PRO A N 1
ATOM 755 C CA . PRO A 1 113 ? 7.496 -15.823 -13.915 1.00 92.06 113 PRO A CA 1
ATOM 756 C C . PRO A 1 113 ? 6.775 -14.911 -12.907 1.00 92.06 113 PRO A C 1
ATOM 758 O O . PRO A 1 113 ? 7.436 -14.315 -12.060 1.00 92.06 113 PRO A O 1
ATOM 761 N N . GLY A 1 114 ? 5.448 -14.792 -13.028 1.00 90.31 114 GLY A N 1
ATOM 762 C CA . GLY A 1 114 ? 4.614 -13.864 -12.241 1.00 90.31 114 GLY A CA 1
ATOM 763 C C . GLY A 1 114 ? 4.513 -12.441 -12.813 1.00 90.31 114 GLY A C 1
ATOM 764 O O . GLY A 1 114 ? 3.698 -11.646 -12.361 1.00 90.31 114 GLY A O 1
ATOM 765 N N . TYR A 1 115 ? 5.304 -12.123 -13.843 1.00 95.50 115 TYR A N 1
ATOM 766 C CA . TYR A 1 115 ? 5.343 -10.804 -14.469 1.00 95.50 115 TYR A CA 1
ATOM 767 C C . TYR A 1 115 ? 4.890 -10.888 -15.922 1.00 95.50 115 TYR A C 1
ATOM 769 O O . TYR A 1 115 ? 5.234 -11.825 -16.648 1.00 95.50 115 TYR A O 1
ATOM 777 N N . ALA A 1 116 ? 4.174 -9.863 -16.367 1.00 95.81 116 ALA A N 1
ATOM 778 C CA . ALA A 1 116 ? 3.743 -9.713 -17.747 1.00 95.81 116 ALA A CA 1
ATOM 779 C C . ALA A 1 116 ? 4.367 -8.468 -18.372 1.00 95.81 116 ALA A C 1
ATOM 781 O O . ALA A 1 116 ? 4.828 -7.572 -17.672 1.00 95.81 116 ALA A O 1
ATOM 782 N N . CYS A 1 117 ? 4.374 -8.434 -19.702 1.00 96.88 117 CYS A N 1
ATOM 783 C CA . CYS A 1 117 ? 4.800 -7.267 -20.453 1.00 96.88 117 CYS A CA 1
ATOM 784 C C . CYS A 1 117 ? 3.591 -6.388 -20.775 1.00 96.88 117 CYS A C 1
ATOM 786 O O . CYS A 1 117 ? 2.779 -6.779 -21.619 1.00 96.88 117 CYS A O 1
ATOM 788 N N . TRP A 1 118 ? 3.456 -5.251 -20.097 1.00 95.12 118 TRP A N 1
ATOM 789 C CA . TRP A 1 118 ? 2.329 -4.335 -20.269 1.00 95.12 118 TRP A CA 1
ATOM 790 C C . TRP A 1 118 ? 2.678 -2.916 -19.797 1.00 95.12 118 TRP A C 1
ATOM 792 O O . TRP A 1 118 ? 3.732 -2.713 -19.207 1.00 95.12 118 TRP A O 1
ATOM 802 N N . ASP A 1 119 ? 1.831 -1.951 -20.146 1.00 94.75 119 ASP A N 1
ATOM 803 C CA . ASP A 1 119 ? 1.965 -0.531 -19.792 1.00 94.75 119 ASP A CA 1
ATOM 804 C C . ASP A 1 119 ? 1.364 -0.311 -18.401 1.00 94.75 119 ASP A C 1
ATOM 806 O O . ASP A 1 119 ? 0.160 -0.084 -18.273 1.00 94.75 119 ASP A O 1
ATOM 810 N N . TRP A 1 120 ? 2.177 -0.531 -17.366 1.00 93.12 120 TRP A N 1
ATOM 811 C CA . TRP A 1 120 ? 1.753 -0.499 -15.965 1.00 93.12 120 TRP A CA 1
ATOM 812 C C . TRP A 1 120 ? 1.526 0.927 -15.479 1.00 93.12 120 TRP A C 1
ATOM 814 O O . TRP A 1 120 ? 0.603 1.162 -14.703 1.00 93.12 120 TRP A O 1
ATOM 824 N N . ASP A 1 121 ? 2.336 1.873 -15.950 1.00 91.75 121 ASP A N 1
ATOM 825 C CA . ASP A 1 121 ? 2.241 3.279 -15.556 1.00 91.75 121 ASP A CA 1
ATOM 826 C C . ASP A 1 121 ? 1.451 4.164 -16.541 1.00 91.75 121 ASP A C 1
ATOM 828 O O . ASP A 1 121 ? 1.274 5.359 -16.293 1.00 91.75 121 ASP A O 1
ATOM 832 N N . GLY A 1 122 ? 0.937 3.586 -17.634 1.00 91.44 122 GLY A N 1
ATOM 833 C CA . GLY A 1 122 ? 0.028 4.249 -18.572 1.00 91.44 122 GLY A CA 1
ATOM 834 C C . GLY A 1 122 ? 0.700 5.262 -19.503 1.00 91.44 122 GLY A C 1
ATOM 835 O O . GLY A 1 122 ? 0.027 6.133 -20.063 1.00 91.44 122 GLY A O 1
ATOM 836 N N . GLN A 1 123 ? 2.021 5.189 -19.674 1.00 91.88 123 GLN A N 1
ATOM 837 C CA . GLN A 1 123 ? 2.788 6.124 -20.502 1.00 91.88 123 GLN A CA 1
ATOM 838 C C . GLN A 1 123 ? 2.951 5.676 -21.967 1.00 91.88 123 GLN A C 1
ATOM 840 O O . GLN A 1 123 ? 3.696 6.295 -22.736 1.00 91.88 123 GLN A O 1
ATOM 845 N N . GLY A 1 124 ? 2.280 4.598 -22.379 1.00 94.38 124 GLY A N 1
ATOM 846 C CA . GLY A 1 124 ? 2.326 4.061 -23.739 1.00 94.38 124 GLY A CA 1
ATOM 847 C C . GLY A 1 124 ? 3.584 3.245 -24.045 1.00 94.38 124 GLY A C 1
ATOM 848 O O . GLY A 1 124 ? 3.896 3.014 -25.218 1.00 94.38 124 GLY A O 1
ATOM 849 N N . ARG A 1 125 ? 4.324 2.821 -23.016 1.00 95.31 125 ARG A N 1
ATOM 850 C CA . ARG A 1 125 ? 5.477 1.912 -23.121 1.00 95.31 125 ARG A CA 1
ATOM 851 C C . ARG A 1 125 ? 5.162 0.643 -22.348 1.00 95.31 125 ARG A C 1
ATOM 853 O O . ARG A 1 125 ? 4.252 0.635 -21.548 1.00 95.31 125 ARG A O 1
ATOM 860 N N . THR A 1 126 ? 5.834 -0.457 -22.668 1.00 96.50 126 THR A N 1
ATOM 861 C CA . THR A 1 126 ? 5.598 -1.716 -21.958 1.00 96.50 126 THR A CA 1
ATOM 862 C C . THR A 1 126 ? 6.808 -2.125 -21.145 1.00 96.50 126 THR A C 1
ATOM 864 O O . THR A 1 126 ? 7.943 -2.156 -21.642 1.00 96.50 126 THR A O 1
ATOM 867 N N . GLU A 1 127 ? 6.528 -2.554 -19.926 1.00 96.44 127 GLU A N 1
ATOM 868 C CA . GLU A 1 127 ? 7.490 -2.960 -18.924 1.00 96.44 127 GLU A CA 1
ATOM 869 C C . GLU A 1 127 ? 7.089 -4.298 -18.319 1.00 96.44 127 GLU A C 1
ATOM 871 O O . GLU A 1 127 ? 5.949 -4.761 -18.393 1.00 96.44 127 GLU A O 1
ATOM 876 N N . CYS A 1 128 ? 8.075 -4.954 -17.721 1.00 97.25 128 CYS A N 1
ATOM 877 C CA . CYS A 1 128 ? 7.827 -6.096 -16.874 1.00 97.25 128 CYS A CA 1
ATOM 878 C C . CYS A 1 128 ? 7.323 -5.624 -15.516 1.00 97.25 128 CYS A C 1
ATOM 880 O O . CYS A 1 128 ? 8.122 -5.194 -14.679 1.00 97.25 128 CYS A O 1
ATOM 882 N N . ALA A 1 129 ? 6.024 -5.796 -15.294 1.00 95.19 129 ALA A N 1
ATOM 883 C CA . ALA A 1 129 ? 5.337 -5.559 -14.030 1.00 95.19 129 ALA A CA 1
ATOM 884 C C . ALA A 1 129 ? 4.546 -6.818 -13.608 1.00 95.19 129 ALA A C 1
ATOM 886 O O . ALA A 1 129 ? 4.273 -7.679 -14.459 1.00 95.19 129 ALA A O 1
ATOM 887 N N . PRO A 1 130 ? 4.216 -6.981 -12.312 1.00 94.31 130 PRO A N 1
ATOM 888 C CA . PRO A 1 130 ? 3.396 -8.092 -11.843 1.00 94.31 130 PRO A CA 1
ATOM 889 C C . PRO A 1 130 ? 2.041 -8.110 -12.542 1.00 94.31 130 PRO A C 1
ATOM 891 O O . PRO A 1 130 ? 1.586 -7.097 -13.080 1.00 94.31 130 PRO A O 1
ATOM 894 N N . ARG A 1 131 ? 1.394 -9.272 -12.534 1.00 94.00 131 ARG A N 1
ATOM 895 C CA . ARG A 1 131 ? 0.055 -9.426 -13.096 1.00 94.00 131 ARG A CA 1
ATOM 896 C C . ARG A 1 131 ? -0.773 -10.405 -12.275 1.00 94.00 131 ARG A C 1
ATOM 898 O O . ARG A 1 131 ? -0.294 -11.471 -11.893 1.00 94.00 131 ARG A O 1
ATOM 905 N N . ALA A 1 132 ? -2.030 -10.051 -12.045 1.00 95.62 132 ALA A N 1
ATOM 906 C CA . ALA A 1 132 ? -2.978 -10.840 -11.275 1.00 95.62 132 ALA A CA 1
ATOM 907 C C . ALA A 1 132 ? -3.714 -11.856 -12.167 1.00 95.62 132 ALA A C 1
ATOM 909 O O . ALA A 1 132 ? -4.897 -11.700 -12.472 1.00 95.62 132 ALA A O 1
ATOM 910 N N . ASP A 1 133 ? -3.008 -12.900 -12.604 1.00 94.38 133 ASP A N 1
ATOM 911 C CA . ASP A 1 133 ? -3.584 -14.016 -13.380 1.00 94.38 133 ASP A CA 1
ATOM 912 C C . ASP A 1 133 ? -3.883 -15.262 -12.513 1.00 94.38 133 ASP A C 1
ATOM 914 O O . ASP A 1 133 ? -4.014 -16.382 -13.015 1.00 94.38 133 ASP A O 1
ATOM 918 N N . GLY A 1 134 ? -3.953 -15.076 -11.198 1.00 95.69 134 GLY A N 1
ATOM 919 C CA . GLY A 1 134 ? -4.289 -16.096 -10.216 1.00 95.69 134 GLY A CA 1
ATOM 920 C C . GLY A 1 134 ? -5.780 -16.426 -10.135 1.00 95.69 134 GLY A C 1
ATOM 921 O O . GLY A 1 134 ? -6.606 -15.843 -10.836 1.00 95.69 134 GLY A O 1
ATOM 922 N N . PRO A 1 135 ? -6.149 -17.380 -9.263 1.00 96.62 135 PRO A N 1
ATOM 923 C CA . PRO A 1 135 ? -7.533 -17.823 -9.107 1.00 96.62 135 PRO A CA 1
ATOM 924 C C . PRO A 1 135 ? -8.379 -16.968 -8.144 1.00 96.62 135 PRO A C 1
ATOM 926 O O . PRO A 1 135 ? -9.593 -17.155 -8.099 1.00 96.62 135 PRO A O 1
ATOM 929 N N . GLY A 1 136 ? -7.774 -16.099 -7.331 1.00 97.00 136 GLY A N 1
ATOM 930 C CA . GLY A 1 136 ? -8.450 -15.356 -6.265 1.00 97.00 136 GLY A CA 1
ATOM 931 C C . GLY A 1 136 ? -9.282 -14.190 -6.788 1.00 97.00 136 GLY A C 1
ATOM 932 O O . GLY A 1 136 ? -8.736 -13.192 -7.249 1.00 97.00 136 GLY A O 1
ATOM 933 N N . ALA A 1 137 ? -10.604 -14.289 -6.670 1.00 97.19 137 ALA A N 1
ATOM 934 C CA . ALA A 1 137 ? -11.516 -13.187 -6.972 1.00 97.19 137 ALA A CA 1
ATOM 935 C C . ALA A 1 137 ? -11.337 -12.012 -5.992 1.00 97.19 137 ALA A C 1
ATOM 937 O O . ALA A 1 137 ? -10.739 -12.178 -4.925 1.00 97.19 137 ALA A O 1
ATOM 938 N N . VAL A 1 138 ? -11.897 -10.846 -6.330 1.00 97.50 138 VAL A N 1
ATOM 939 C CA . VAL A 1 138 ? -11.948 -9.682 -5.429 1.00 97.50 138 VAL A CA 1
ATOM 940 C C . VAL A 1 138 ? -12.480 -10.098 -4.046 1.00 97.50 138 VAL A C 1
ATOM 942 O O . VAL A 1 138 ? -13.462 -10.833 -3.962 1.00 97.50 138 VAL A O 1
ATOM 945 N N . GLY A 1 139 ? -11.793 -9.689 -2.975 1.00 96.88 139 GLY A 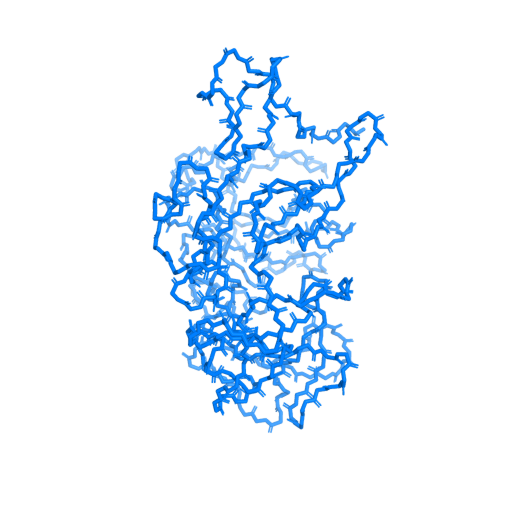N 1
ATOM 946 C CA . GLY A 1 139 ? -12.094 -10.078 -1.588 1.00 96.88 139 GLY A CA 1
ATOM 947 C C . GLY A 1 139 ? -11.360 -11.316 -1.061 1.00 96.88 139 GLY A C 1
ATOM 948 O O . GLY A 1 139 ? -11.245 -11.511 0.155 1.00 96.88 139 GLY A O 1
ATOM 949 N N . SER A 1 140 ? -10.796 -12.138 -1.952 1.00 97.56 140 SER A N 1
ATOM 950 C CA . SER A 1 140 ? -10.014 -13.317 -1.554 1.00 97.56 140 SER A CA 1
ATOM 951 C C . SER A 1 140 ? -8.758 -12.921 -0.777 1.00 97.56 140 SER A C 1
ATOM 953 O O . SER A 1 140 ? -8.148 -11.890 -1.055 1.00 97.56 140 SER A O 1
ATOM 955 N N . ALA A 1 141 ? -8.344 -13.763 0.172 1.00 96.44 141 ALA A N 1
ATOM 956 C CA . ALA A 1 141 ? -7.045 -13.622 0.825 1.00 96.44 141 ALA A CA 1
ATOM 957 C C . ALA A 1 141 ? -5.909 -13.786 -0.191 1.00 96.44 141 ALA A C 1
ATOM 959 O O . ALA A 1 141 ? -6.012 -14.596 -1.119 1.00 96.44 141 ALA A O 1
ATOM 960 N N . CYS A 1 142 ? -4.821 -13.047 0.009 1.00 95.81 142 CYS A N 1
ATOM 961 C CA . CYS A 1 142 ? -3.637 -13.161 -0.826 1.00 95.81 142 CYS A CA 1
ATOM 962 C C . CYS A 1 142 ? -2.369 -12.766 -0.070 1.00 95.81 142 CYS A C 1
ATOM 964 O O . CYS A 1 142 ? -2.400 -12.007 0.890 1.00 95.81 142 CYS A O 1
ATOM 966 N N . THR A 1 143 ? -1.231 -13.274 -0.520 1.00 91.88 143 THR A N 1
ATOM 967 C CA . THR A 1 143 ? 0.100 -12.848 -0.070 1.00 91.88 143 THR A CA 1
ATOM 968 C C . THR A 1 143 ? 0.915 -12.227 -1.200 1.00 91.88 143 THR A C 1
ATOM 970 O O . THR A 1 143 ? 1.968 -11.659 -0.941 1.00 91.88 143 THR A O 1
ATOM 973 N N . SER A 1 144 ? 0.453 -12.357 -2.447 1.00 90.31 144 SER A N 1
ATOM 974 C CA . SER A 1 144 ? 1.094 -11.793 -3.632 1.00 90.31 144 SER A CA 1
ATOM 975 C C . SER A 1 144 ? 0.078 -11.567 -4.754 1.00 90.31 144 SER A C 1
ATOM 977 O O . SER A 1 144 ? -0.999 -12.173 -4.768 1.00 90.31 144 SER A O 1
ATOM 979 N N . ILE A 1 145 ? 0.418 -10.695 -5.708 1.00 93.81 145 ILE A N 1
ATOM 980 C CA . ILE A 1 145 ? -0.469 -10.299 -6.817 1.00 93.81 145 ILE A CA 1
ATOM 981 C C . ILE A 1 145 ? -0.893 -11.503 -7.678 1.00 93.81 145 ILE A C 1
ATOM 983 O O . ILE A 1 145 ? -2.039 -11.578 -8.116 1.00 93.81 145 ILE A O 1
ATOM 987 N N . GLU A 1 146 ? -0.017 -12.491 -7.874 1.00 93.38 146 GLU A N 1
ATOM 988 C CA . GLU A 1 146 ? -0.261 -13.678 -8.709 1.00 93.38 146 GLU A CA 1
ATOM 989 C C . GLU A 1 146 ? -1.322 -14.621 -8.135 1.00 93.38 146 GLU A C 1
ATOM 991 O O . GLU A 1 146 ? -1.708 -15.583 -8.796 1.00 93.38 146 GLU A O 1
ATOM 996 N N . GLN A 1 147 ? -1.774 -14.392 -6.902 1.00 95.81 147 GLN A N 1
ATOM 997 C CA . GLN A 1 147 ? -2.880 -15.139 -6.309 1.00 95.81 147 GLN A CA 1
ATOM 998 C C . GLN A 1 147 ? -4.241 -14.558 -6.698 1.00 95.81 147 GLN A C 1
ATOM 1000 O O . GLN A 1 147 ? -5.241 -15.257 -6.565 1.00 95.81 147 GLN A O 1
ATOM 1005 N N . CYS A 1 148 ? -4.282 -13.334 -7.223 1.00 97.19 148 CYS A N 1
ATOM 1006 C CA . CYS A 1 148 ? -5.504 -12.602 -7.541 1.00 97.19 148 CYS A CA 1
ATOM 1007 C C . CYS A 1 148 ? -5.870 -12.695 -9.022 1.00 97.19 148 CYS A C 1
ATOM 1009 O O . CYS A 1 148 ? -4.998 -12.927 -9.848 1.00 97.19 148 CYS A O 1
ATOM 1011 N N . SER A 1 149 ? -7.142 -12.483 -9.367 1.00 95.12 149 SER A N 1
ATOM 1012 C CA . SER A 1 149 ? -7.708 -12.675 -10.710 1.00 95.12 149 SER A CA 1
ATOM 1013 C C . SER A 1 149 ? -8.131 -11.360 -11.394 1.00 95.12 149 SER A C 1
ATOM 1015 O O . SER A 1 149 ? -9.182 -11.302 -12.035 1.00 95.12 149 SER A O 1
ATOM 1017 N N . GLY A 1 150 ? -7.357 -10.284 -11.224 1.00 93.69 150 GLY A N 1
ATOM 1018 C CA . GLY A 1 150 ? -7.663 -8.943 -11.757 1.00 93.69 150 GLY A CA 1
ATOM 1019 C C . GLY A 1 150 ? -6.953 -8.582 -13.069 1.00 93.69 150 GLY A C 1
ATOM 1020 O O . GLY A 1 150 ? -7.094 -7.468 -13.568 1.00 93.69 150 GLY A O 1
ATOM 1021 N N . GLY A 1 151 ? -6.174 -9.503 -13.642 1.00 94.00 151 GLY A N 1
ATOM 1022 C CA . GLY A 1 151 ? -5.380 -9.265 -14.843 1.00 94.00 151 GLY A CA 1
ATOM 1023 C C . GLY A 1 151 ? -4.317 -8.189 -14.625 1.00 94.00 151 GLY A C 1
ATOM 1024 O O . GLY A 1 151 ? -3.603 -8.207 -13.625 1.00 94.00 151 GLY A O 1
ATOM 1025 N N . ALA A 1 152 ? -4.194 -7.268 -15.583 1.00 91.94 152 ALA A N 1
ATOM 1026 C CA . ALA A 1 152 ? -3.233 -6.166 -15.521 1.00 91.94 152 ALA A CA 1
ATOM 1027 C C . ALA A 1 152 ? -3.510 -5.237 -14.325 1.00 91.94 152 ALA A C 1
ATOM 1029 O O . ALA A 1 152 ? -2.617 -4.964 -13.537 1.00 91.94 152 ALA A O 1
ATOM 1030 N N . SER A 1 153 ? -4.766 -4.850 -14.112 1.00 92.12 153 SER A N 1
ATOM 1031 C CA . SER A 1 153 ? -5.149 -3.939 -13.027 1.00 92.12 153 SER A CA 1
ATOM 1032 C C . SER A 1 153 ? -5.331 -4.629 -11.672 1.00 92.12 153 SER A C 1
ATOM 1034 O O . SER A 1 153 ? -5.770 -3.988 -10.723 1.00 92.12 153 SER A O 1
ATOM 1036 N N . GLY A 1 154 ? -5.076 -5.935 -11.570 1.00 94.75 154 GLY A N 1
ATOM 1037 C CA . GLY A 1 154 ? -5.255 -6.661 -10.320 1.00 94.75 154 GLY A CA 1
ATOM 1038 C C . GLY A 1 154 ? -4.108 -6.443 -9.346 1.00 94.75 154 GLY A C 1
ATOM 1039 O O . GLY A 1 154 ? -2.944 -6.378 -9.738 1.00 94.75 154 GLY A O 1
ATOM 1040 N N . THR A 1 155 ? -4.440 -6.388 -8.063 1.00 94.44 155 THR A N 1
ATOM 1041 C CA . THR A 1 155 ? -3.472 -6.197 -6.985 1.00 94.44 155 THR A CA 1
ATOM 1042 C C . THR A 1 155 ? -3.800 -7.085 -5.789 1.00 94.44 155 THR A C 1
ATOM 1044 O O . THR A 1 155 ? -4.936 -7.536 -5.623 1.00 94.44 155 THR A O 1
ATOM 1047 N N . CYS A 1 156 ? -2.791 -7.340 -4.962 1.00 95.19 156 CYS A N 1
ATOM 1048 C CA . CYS A 1 156 ? -2.958 -7.903 -3.632 1.00 95.19 156 CYS A CA 1
ATOM 1049 C C . CYS A 1 156 ? -2.668 -6.791 -2.626 1.00 95.19 156 CYS A C 1
ATOM 1051 O O . CYS A 1 156 ? -1.511 -6.406 -2.459 1.00 95.19 156 CYS A O 1
ATOM 1053 N N . LEU A 1 157 ? -3.712 -6.267 -1.986 1.00 93.00 157 LEU A N 1
ATOM 1054 C CA . LEU A 1 157 ? -3.571 -5.281 -0.922 1.00 93.00 157 LEU A CA 1
ATOM 1055 C C . LEU A 1 157 ? -3.114 -6.020 0.333 1.00 93.00 157 LEU A C 1
ATOM 1057 O O . LEU A 1 157 ? -3.806 -6.935 0.762 1.00 93.00 157 LEU A O 1
ATOM 1061 N N . VAL A 1 158 ? -1.952 -5.691 0.889 1.00 88.56 158 VAL A N 1
ATOM 1062 C CA . VAL A 1 158 ? -1.315 -6.471 1.973 1.00 88.56 158 VAL A CA 1
ATOM 1063 C C . VAL A 1 158 ? -1.456 -5.804 3.347 1.00 88.56 158 VAL A C 1
ATOM 1065 O O . VAL A 1 158 ? -1.873 -4.652 3.457 1.00 88.56 158 VAL A O 1
ATOM 1068 N N . ASP A 1 159 ? -1.035 -6.489 4.417 1.00 81.94 159 ASP A N 1
ATOM 1069 C CA . ASP A 1 159 ? -1.000 -5.958 5.792 1.00 81.94 159 ASP A CA 1
ATOM 1070 C C . ASP A 1 159 ? -0.238 -4.624 5.901 1.00 81.94 159 ASP A C 1
ATOM 1072 O O . ASP A 1 159 ? -0.560 -3.779 6.739 1.00 81.94 159 ASP A O 1
ATOM 1076 N N . GLY A 1 160 ? 0.776 -4.412 5.051 1.00 77.25 160 GLY A N 1
ATOM 1077 C CA . GLY A 1 160 ? 1.482 -3.134 4.890 1.00 77.25 160 GLY A CA 1
ATOM 1078 C C . GLY A 1 160 ? 0.539 -1.952 4.632 1.00 77.25 160 GLY A C 1
ATOM 1079 O O . GLY A 1 160 ? 0.766 -0.857 5.136 1.00 77.25 160 GLY A O 1
ATOM 1080 N N . GLN A 1 161 ? -0.559 -2.218 3.925 1.00 81.81 161 GLN A N 1
ATOM 1081 C CA . GLN A 1 161 ? -1.576 -1.272 3.469 1.00 81.81 161 GLN A CA 1
ATOM 1082 C C . GLN A 1 161 ? -2.870 -1.363 4.296 1.00 81.81 161 GLN A C 1
ATOM 1084 O O . GLN A 1 161 ? -3.918 -0.908 3.855 1.00 81.81 161 GLN A O 1
ATOM 1089 N N . SER A 1 162 ? -2.811 -1.950 5.497 1.00 86.56 162 SER A N 1
ATOM 1090 C CA . SER A 1 162 ? -3.960 -2.148 6.398 1.00 86.56 162 SER A CA 1
ATOM 1091 C C . SER A 1 162 ? -5.004 -3.173 5.932 1.00 86.56 162 SER A C 1
ATOM 1093 O O . SER A 1 162 ? -6.128 -3.156 6.427 1.00 86.56 162 SER A O 1
ATOM 1095 N N . PHE A 1 163 ? -4.633 -4.116 5.057 1.00 91.25 163 PHE A N 1
ATOM 1096 C CA . PHE A 1 163 ? -5.488 -5.237 4.640 1.00 91.25 163 PHE A CA 1
ATOM 1097 C C . PHE A 1 163 ? -5.021 -6.555 5.279 1.00 91.25 163 PHE A C 1
ATOM 1099 O O . PHE A 1 163 ? -4.176 -7.238 4.699 1.00 91.25 163 PHE A O 1
ATOM 1106 N N . PRO A 1 164 ? -5.531 -6.923 6.474 1.00 90.38 164 PRO A N 1
ATOM 1107 C CA . PRO A 1 164 ? -5.066 -8.094 7.212 1.00 90.38 164 PRO A CA 1
ATOM 1108 C C . PRO A 1 164 ? -5.272 -9.394 6.420 1.00 90.38 164 PRO A C 1
ATOM 1110 O O . PRO A 1 164 ? -6.346 -9.638 5.866 1.00 90.38 164 PRO A O 1
ATOM 1113 N N . GLY A 1 165 ? -4.242 -10.240 6.362 1.00 91.31 165 GLY A N 1
ATOM 1114 C CA . GLY A 1 165 ? -4.260 -11.497 5.597 1.00 91.31 165 GLY A CA 1
ATOM 1115 C C . GLY A 1 165 ? -4.301 -11.298 4.076 1.00 91.31 165 GLY A C 1
ATOM 1116 O O . GLY A 1 165 ? -4.600 -12.240 3.339 1.00 91.31 165 GLY A O 1
ATOM 1117 N N . GLY A 1 166 ? -4.053 -10.065 3.635 1.00 93.69 166 GLY A N 1
ATOM 1118 C CA . GLY A 1 166 ? -4.158 -9.584 2.270 1.00 93.69 166 GLY A CA 1
ATOM 1119 C C . GLY A 1 166 ? -5.555 -9.647 1.653 1.00 93.69 166 GLY A C 1
ATOM 1120 O O . GLY A 1 166 ? -6.463 -10.319 2.151 1.00 93.69 166 GLY A O 1
ATOM 1121 N N . TYR A 1 167 ? -5.735 -8.926 0.552 1.00 96.62 167 TYR A N 1
ATOM 1122 C CA . TYR A 1 167 ? -7.014 -8.764 -0.123 1.00 96.62 167 TYR A CA 1
ATOM 1123 C C . TYR A 1 167 ? -6.829 -8.587 -1.628 1.00 96.62 167 TYR A C 1
ATOM 1125 O O . TYR A 1 167 ? -6.241 -7.610 -2.094 1.00 96.62 167 TYR A O 1
ATOM 1133 N N . CYS A 1 168 ? -7.355 -9.531 -2.404 1.00 97.69 168 CYS A N 1
ATOM 1134 C CA . CYS A 1 168 ? -7.380 -9.410 -3.850 1.00 97.69 168 CYS A CA 1
ATOM 1135 C C . CYS A 1 168 ? -8.314 -8.284 -4.276 1.00 97.69 168 CYS A C 1
ATOM 1137 O O . CYS A 1 168 ? -9.476 -8.241 -3.878 1.00 97.69 168 CYS A O 1
ATOM 1139 N N . SER A 1 169 ? -7.807 -7.404 -5.128 1.00 97.25 169 SER A N 1
ATOM 1140 C CA . SER A 1 169 ? -8.544 -6.282 -5.696 1.00 97.25 169 SER A CA 1
ATOM 1141 C C . SER A 1 169 ? -8.191 -6.109 -7.179 1.00 97.25 169 SER A C 1
ATOM 1143 O O . SER A 1 169 ? -7.319 -6.804 -7.712 1.00 97.25 169 SER A O 1
ATOM 1145 N N . ALA A 1 170 ? -8.898 -5.220 -7.870 1.00 96.31 170 ALA A N 1
ATOM 1146 C CA . ALA A 1 170 ? -8.642 -4.852 -9.258 1.00 96.31 170 ALA A CA 1
ATOM 1147 C C . ALA A 1 170 ? -8.983 -3.381 -9.495 1.00 96.31 170 ALA A C 1
ATOM 1149 O O . ALA A 1 170 ? -9.898 -2.870 -8.865 1.00 96.31 170 ALA A O 1
ATOM 1150 N N . GLY A 1 171 ? -8.288 -2.709 -10.409 1.00 94.62 171 GLY A N 1
ATOM 1151 C CA . GLY A 1 171 ? -8.653 -1.354 -10.827 1.00 94.62 171 GLY A CA 1
ATOM 1152 C C . GLY A 1 171 ? -10.044 -1.301 -11.466 1.00 94.62 171 GLY A C 1
ATOM 1153 O O . GLY A 1 171 ? -10.455 -2.230 -12.167 1.00 94.62 171 GLY A O 1
ATOM 1154 N N . CYS A 1 172 ? -10.763 -0.203 -11.239 1.00 94.88 172 CYS A N 1
ATOM 1155 C CA . CYS A 1 172 ? -12.157 -0.062 -11.666 1.00 94.88 172 CYS A CA 1
ATOM 1156 C C . CYS A 1 172 ? -12.376 0.577 -13.041 1.00 94.88 172 CYS A C 1
ATOM 1158 O O . CYS A 1 172 ? -13.530 0.792 -13.413 1.00 94.88 172 CYS A O 1
ATOM 1160 N N . ASP A 1 173 ? -11.333 0.920 -13.801 1.00 90.44 173 ASP A N 1
ATOM 1161 C CA . ASP A 1 173 ? -11.494 1.682 -15.056 1.00 90.44 173 ASP A CA 1
ATOM 1162 C C . ASP A 1 173 ? -12.412 0.980 -16.071 1.00 90.44 173 ASP A C 1
ATOM 1164 O O . ASP A 1 173 ? -13.122 1.620 -16.849 1.00 90.44 173 ASP A O 1
ATOM 1168 N N . ALA A 1 174 ? -12.426 -0.356 -16.044 1.00 90.44 174 ALA A N 1
ATOM 1169 C CA . ALA A 1 174 ? -13.291 -1.199 -16.868 1.00 90.44 174 ALA A CA 1
ATOM 1170 C C . ALA A 1 174 ? -14.579 -1.660 -16.149 1.00 90.44 174 ALA A C 1
ATOM 1172 O O . ALA A 1 174 ? -15.332 -2.470 -16.696 1.00 90.44 174 ALA A O 1
ATOM 1173 N N . GLY A 1 175 ? -14.840 -1.147 -14.945 1.00 94.81 175 GLY A N 1
ATOM 1174 C CA . GLY A 1 175 ? -15.868 -1.615 -14.019 1.00 94.81 175 GLY A CA 1
ATOM 1175 C C . GLY A 1 175 ? -15.403 -2.778 -13.139 1.00 94.81 175 GLY A C 1
ATOM 1176 O O . GLY A 1 175 ? -14.409 -3.445 -13.425 1.00 94.81 175 GLY A O 1
ATOM 1177 N N . CYS A 1 176 ? -16.148 -3.028 -12.062 1.00 96.75 176 CYS A N 1
ATOM 1178 C CA . CYS A 1 176 ? -15.866 -4.121 -11.137 1.00 96.75 176 CYS A CA 1
ATOM 1179 C C . CYS A 1 176 ? -16.546 -5.434 -11.543 1.00 96.75 176 CYS A C 1
ATOM 1181 O O . CYS A 1 176 ? -17.603 -5.416 -12.185 1.00 96.75 176 CYS A O 1
ATOM 1183 N N . PRO A 1 177 ? -15.955 -6.590 -11.182 1.00 95.81 177 PRO A N 1
ATOM 1184 C CA . PRO A 1 177 ? -16.608 -7.879 -11.367 1.00 95.81 177 PRO A CA 1
ATOM 1185 C C . PRO A 1 177 ? -17.909 -7.968 -10.541 1.00 95.81 177 PRO A C 1
ATOM 1187 O O . PRO A 1 177 ? -18.128 -7.155 -9.643 1.00 95.81 177 PRO A O 1
ATOM 1190 N N . PRO A 1 178 ? -18.787 -8.953 -10.822 1.00 95.38 178 PRO A N 1
ATOM 1191 C CA . PRO A 1 178 ? -19.977 -9.195 -10.008 1.00 95.38 178 PRO A CA 1
ATOM 1192 C C . PRO A 1 178 ? -19.649 -9.339 -8.518 1.00 95.38 178 PRO A C 1
ATOM 1194 O O . PRO A 1 178 ? -18.582 -9.842 -8.169 1.00 95.38 178 PRO A O 1
ATOM 1197 N N . ASP A 1 179 ? -20.583 -8.917 -7.660 1.00 94.19 179 ASP A N 1
ATOM 1198 C CA . ASP A 1 179 ? -20.426 -8.903 -6.196 1.00 94.19 179 ASP A CA 1
ATOM 1199 C C . ASP A 1 179 ? -19.242 -8.052 -5.709 1.00 94.19 179 ASP A C 1
ATOM 1201 O O . ASP A 1 179 ? -18.696 -8.268 -4.628 1.00 94.19 179 ASP A O 1
ATOM 1205 N N . SER A 1 180 ? -18.826 -7.079 -6.515 1.00 96.56 180 SER A N 1
ATOM 1206 C CA . SER A 1 180 ? -17.857 -6.053 -6.154 1.00 96.56 180 SER A CA 1
ATOM 1207 C C . SER A 1 180 ? -18.356 -4.691 -6.616 1.00 96.56 180 SER A C 1
ATOM 1209 O O . SER A 1 180 ? -19.137 -4.576 -7.561 1.00 96.56 180 SER A O 1
ATOM 1211 N N . HIS A 1 181 ? -17.878 -3.652 -5.962 1.00 93.88 181 HIS A N 1
ATOM 1212 C CA . HIS A 1 181 ? -18.167 -2.261 -6.282 1.00 93.88 181 HIS A CA 1
ATOM 1213 C C . HIS A 1 181 ? -16.847 -1.485 -6.183 1.00 93.88 181 HIS A C 1
ATOM 1215 O O . HIS A 1 181 ? -15.834 -2.008 -5.709 1.00 93.88 181 HIS A O 1
ATOM 1221 N N . CYS A 1 182 ? -16.839 -0.291 -6.759 1.00 96.25 182 CYS A N 1
ATOM 1222 C CA . CYS A 1 182 ? -15.634 0.508 -6.866 1.00 96.25 182 CYS A CA 1
ATOM 1223 C C . CYS A 1 182 ? -15.606 1.572 -5.783 1.00 96.25 182 CYS A C 1
ATOM 1225 O O . CYS A 1 182 ? -16.581 2.309 -5.678 1.00 96.25 182 CYS A O 1
ATOM 1227 N N . ILE A 1 183 ? -14.479 1.705 -5.090 1.00 94.75 183 ILE A N 1
ATOM 1228 C CA . ILE A 1 183 ? -14.238 2.796 -4.141 1.00 94.75 183 ILE A CA 1
ATOM 1229 C C . ILE A 1 183 ? -12.875 3.432 -4.408 1.00 94.75 183 ILE A C 1
ATOM 1231 O O . ILE A 1 183 ? -11.996 2.822 -5.022 1.00 94.75 183 ILE A O 1
ATOM 1235 N N . ASP A 1 184 ? -12.686 4.645 -3.903 1.00 90.19 184 ASP A N 1
ATOM 1236 C CA . ASP A 1 184 ? -11.377 5.295 -3.871 1.00 90.19 184 ASP A CA 1
ATOM 1237 C C . ASP A 1 184 ? -10.591 4.843 -2.633 1.00 90.19 184 ASP A C 1
ATOM 1239 O O . ASP A 1 184 ? -11.006 5.057 -1.491 1.00 90.19 184 ASP A O 1
ATOM 1243 N N . VAL A 1 185 ? -9.442 4.211 -2.859 1.00 86.00 185 VAL A N 1
ATOM 1244 C CA . VAL A 1 185 ? -8.477 3.862 -1.819 1.00 86.00 185 VAL A CA 1
ATOM 1245 C C . VAL A 1 185 ? -7.189 4.596 -2.131 1.00 86.00 185 VAL A C 1
ATOM 1247 O O . VAL A 1 185 ? -6.471 4.250 -3.063 1.00 86.00 185 VAL A O 1
ATOM 1250 N N . TYR A 1 186 ? -6.885 5.617 -1.333 1.00 80.25 186 TYR A N 1
ATOM 1251 C CA . TYR A 1 186 ? -5.653 6.398 -1.466 1.00 80.25 186 TYR A CA 1
ATOM 1252 C C . TYR A 1 186 ? -5.502 7.090 -2.834 1.00 80.25 186 TYR A C 1
ATOM 1254 O O . TYR A 1 186 ? -4.388 7.230 -3.338 1.00 80.25 186 TYR A O 1
ATOM 1262 N N . GLY A 1 187 ? -6.612 7.542 -3.430 1.00 83.50 187 GLY A N 1
ATOM 1263 C CA . GLY A 1 187 ? -6.629 8.152 -4.760 1.00 83.50 187 GLY A CA 1
ATOM 1264 C C . GLY A 1 187 ? -6.614 7.146 -5.914 1.00 83.50 187 GLY A C 1
ATOM 1265 O O . GLY A 1 187 ? -6.555 7.560 -7.073 1.00 83.50 187 GLY A O 1
ATOM 1266 N N . GLU A 1 188 ? -6.643 5.843 -5.618 1.00 87.56 188 GLU A N 1
ATOM 1267 C CA . GLU A 1 188 ? -6.769 4.778 -6.608 1.00 87.56 188 GLU A CA 1
ATOM 1268 C C . GLU A 1 188 ? -8.167 4.156 -6.545 1.00 87.56 188 GLU A C 1
ATOM 1270 O O . GLU A 1 188 ? -8.619 3.682 -5.503 1.00 87.56 188 GLU A O 1
ATOM 1275 N N . ALA A 1 189 ? -8.854 4.125 -7.686 1.00 93.44 189 ALA A N 1
ATOM 1276 C CA . ALA A 1 189 ? -10.153 3.480 -7.811 1.00 93.44 189 ALA A CA 1
ATOM 1277 C C . ALA A 1 189 ? -9.978 1.954 -7.874 1.00 93.44 189 ALA A C 1
ATOM 1279 O O . ALA A 1 189 ? -9.523 1.411 -8.890 1.00 93.44 189 ALA A O 1
ATOM 1280 N N . VAL A 1 190 ? -10.361 1.259 -6.803 1.00 95.69 190 VAL A N 1
ATOM 1281 C CA . VAL A 1 190 ? -10.185 -0.190 -6.659 1.00 95.69 190 VAL A CA 1
ATOM 1282 C C . VAL A 1 190 ? -11.498 -0.907 -6.357 1.00 95.69 190 VAL A C 1
ATOM 1284 O O . VAL A 1 190 ? -12.394 -0.401 -5.683 1.00 95.69 190 VAL A O 1
ATOM 1287 N N . CYS A 1 191 ? -11.611 -2.123 -6.878 1.00 97.69 191 CYS A N 1
ATOM 1288 C CA . CYS A 1 191 ? -12.747 -2.996 -6.673 1.00 97.69 191 CYS A CA 1
ATOM 1289 C C . CYS A 1 191 ? -12.609 -3.731 -5.351 1.00 97.69 191 CYS A C 1
ATOM 1291 O O . CYS A 1 191 ? -11.631 -4.446 -5.111 1.00 97.69 191 CYS A O 1
ATOM 1293 N N . VAL A 1 192 ? -13.636 -3.622 -4.531 1.00 97.00 192 VAL A N 1
ATOM 1294 C CA . VAL A 1 192 ? -13.774 -4.333 -3.263 1.00 97.00 192 VAL A CA 1
ATOM 1295 C C . VAL A 1 192 ? -15.079 -5.118 -3.270 1.00 97.00 192 VAL A C 1
ATOM 1297 O O . VAL A 1 192 ? -16.055 -4.767 -3.933 1.00 97.00 192 VAL A O 1
ATOM 1300 N N . GLN A 1 193 ? -15.072 -6.247 -2.576 1.00 97.75 193 GLN A N 1
ATOM 1301 C CA . GLN A 1 193 ? -16.195 -7.161 -2.463 1.00 97.75 193 GLN A CA 1
ATOM 1302 C C . GLN A 1 193 ? -17.367 -6.448 -1.785 1.00 97.75 193 GLN A C 1
ATOM 1304 O O . GLN A 1 193 ? -17.216 -5.853 -0.718 1.00 97.75 193 GLN A O 1
ATOM 1309 N N . SER A 1 194 ? -18.544 -6.529 -2.396 1.00 96.81 194 SER A N 1
ATOM 1310 C CA . SER A 1 194 ? -19.798 -6.075 -1.802 1.00 96.81 194 SER A CA 1
ATOM 1311 C C . SER A 1 194 ? -20.261 -7.059 -0.724 1.00 96.81 194 SER A C 1
ATOM 1313 O O . SER A 1 194 ? -20.069 -8.271 -0.846 1.00 96.81 194 SER A O 1
ATOM 1315 N N . CYS A 1 195 ? -20.986 -6.582 0.285 1.00 96.12 195 CYS A N 1
ATOM 1316 C CA . CYS A 1 195 ? -21.541 -7.442 1.339 1.00 96.12 195 CYS A CA 1
ATOM 1317 C C . CYS A 1 195 ? -22.754 -8.296 0.919 1.00 96.12 195 CYS A C 1
ATOM 1319 O O . CYS A 1 195 ? -23.584 -8.669 1.752 1.00 96.12 195 CYS A O 1
ATOM 1321 N N . THR A 1 196 ? -22.901 -8.621 -0.367 1.00 92.38 196 THR A N 1
ATOM 1322 C CA . THR A 1 196 ? -23.895 -9.611 -0.818 1.00 92.38 196 THR A CA 1
ATOM 1323 C C . THR A 1 196 ? -23.550 -11.016 -0.318 1.00 92.38 196 THR A C 1
ATOM 1325 O O . THR A 1 196 ? -24.418 -11.886 -0.225 1.00 92.38 196 THR A O 1
ATOM 1328 N N . THR A 1 197 ? -22.286 -11.221 0.055 1.00 88.00 197 THR A N 1
ATOM 1329 C CA . THR A 1 197 ? -21.753 -12.415 0.706 1.00 88.00 197 THR A CA 1
ATOM 1330 C C . THR A 1 197 ? -21.083 -12.034 2.031 1.00 88.00 197 THR A C 1
ATOM 1332 O O . THR A 1 197 ? -20.641 -10.894 2.175 1.00 88.00 197 THR A O 1
ATOM 1335 N N . PRO A 1 198 ? -21.017 -12.946 3.024 1.00 91.81 198 PRO A N 1
ATOM 1336 C CA . PRO A 1 198 ? -20.340 -12.660 4.283 1.00 91.81 198 PRO A CA 1
ATOM 1337 C C . PRO A 1 198 ? -18.882 -12.262 4.058 1.00 91.81 198 PRO A C 1
ATOM 1339 O O . PRO A 1 198 ? -18.154 -12.936 3.323 1.00 91.81 198 PRO A O 1
ATOM 1342 N N . CYS A 1 199 ? -18.460 -11.197 4.730 1.00 94.81 199 CYS A N 1
ATOM 1343 C CA . CYS A 1 199 ? -17.070 -10.773 4.729 1.00 94.81 199 CYS A CA 1
ATOM 1344 C C . CYS A 1 199 ? -16.200 -11.749 5.533 1.00 94.81 199 CYS A C 1
ATOM 1346 O O . CYS A 1 199 ? -16.688 -12.597 6.287 1.00 94.81 199 CYS A O 1
ATOM 1348 N N . ARG A 1 200 ? -14.878 -11.618 5.395 1.00 94.75 200 ARG A N 1
ATOM 1349 C CA . ARG A 1 200 ? -13.879 -12.367 6.175 1.00 94.75 200 ARG A CA 1
ATOM 1350 C C . ARG A 1 200 ? -13.806 -11.862 7.628 1.00 94.75 200 ARG A C 1
ATOM 1352 O O . ARG A 1 200 ? -12.758 -11.428 8.094 1.00 94.75 200 ARG A O 1
ATOM 1359 N N . GLU A 1 201 ? -14.917 -11.926 8.360 1.00 93.06 201 GLU A N 1
ATOM 1360 C CA . GLU A 1 201 ? -15.055 -11.403 9.733 1.00 93.06 201 GLU A CA 1
ATOM 1361 C C . GLU A 1 201 ? -14.022 -11.992 10.697 1.00 93.06 201 GLU A C 1
ATOM 1363 O O . GLU A 1 201 ? -13.436 -11.274 11.504 1.00 93.06 201 GLU A O 1
ATOM 1368 N N . ALA A 1 202 ? -13.720 -13.287 10.562 1.00 91.94 202 ALA A N 1
ATOM 1369 C CA . ALA A 1 202 ? -12.693 -13.960 11.360 1.00 91.94 202 ALA A CA 1
ATOM 1370 C C . ALA A 1 202 ? -11.273 -13.399 11.139 1.00 91.94 202 ALA A C 1
ATOM 1372 O O . ALA A 1 202 ? -10.378 -13.650 11.945 1.00 91.94 202 ALA A O 1
ATOM 1373 N N . GLU A 1 203 ? -11.070 -12.654 10.053 1.00 92.94 203 GLU A N 1
ATOM 1374 C CA . GLU A 1 203 ? -9.805 -12.025 9.673 1.00 92.94 203 GLU A CA 1
ATOM 1375 C C . GLU A 1 203 ? -9.832 -10.499 9.869 1.00 92.94 203 GLU A C 1
ATOM 1377 O O . GLU A 1 203 ? -8.852 -9.830 9.551 1.00 92.94 203 GLU A O 1
ATOM 1382 N N . GLY A 1 204 ? -10.917 -9.952 10.434 1.00 93.06 204 GLY A N 1
ATOM 1383 C CA . GLY A 1 204 ? -11.057 -8.524 10.732 1.00 93.06 204 GLY A CA 1
ATOM 1384 C C . GLY A 1 204 ? -11.703 -7.700 9.618 1.00 93.06 204 GLY A C 1
ATOM 1385 O O . GLY A 1 204 ? -11.480 -6.495 9.565 1.00 93.06 204 GLY A O 1
ATOM 1386 N N . TYR A 1 205 ? -12.484 -8.316 8.725 1.00 95.69 205 TYR A N 1
ATOM 1387 C CA . TYR A 1 205 ? -13.265 -7.592 7.715 1.00 95.69 205 TYR A CA 1
ATOM 1388 C C . TYR A 1 205 ? -14.719 -7.461 8.147 1.00 95.69 205 TYR A C 1
ATOM 1390 O O . TYR A 1 205 ? -15.357 -8.459 8.475 1.00 95.69 205 TYR A O 1
ATOM 1398 N N . VAL A 1 206 ? -15.263 -6.253 8.087 1.00 95.56 206 VAL A N 1
ATOM 1399 C CA . VAL A 1 206 ? -16.668 -5.977 8.403 1.00 95.56 206 VAL A CA 1
ATOM 1400 C C . VAL A 1 206 ? -17.385 -5.446 7.178 1.00 95.56 206 VAL A C 1
ATOM 1402 O O . VAL A 1 206 ? -16.760 -4.988 6.224 1.00 95.56 206 VAL A O 1
ATOM 1405 N N . CYS A 1 207 ? -18.708 -5.519 7.229 1.00 96.38 207 CYS A N 1
ATOM 1406 C CA . CYS A 1 207 ? -19.556 -4.895 6.240 1.00 96.38 207 CYS A CA 1
ATOM 1407 C C . CYS A 1 207 ? -19.833 -3.434 6.613 1.00 96.38 207 CYS A C 1
ATOM 1409 O O . CYS A 1 207 ? -20.450 -3.181 7.650 1.00 96.38 207 CYS A O 1
ATOM 1411 N N . THR A 1 208 ? -19.404 -2.484 5.784 1.00 94.25 208 THR A N 1
ATOM 1412 C CA . THR A 1 208 ? -19.588 -1.043 6.031 1.00 94.25 208 THR A CA 1
ATOM 1413 C C . THR A 1 208 ? -19.740 -0.272 4.731 1.00 94.25 208 THR A C 1
ATOM 1415 O O . THR A 1 208 ? -19.196 -0.705 3.736 1.00 94.25 208 THR A O 1
ATOM 1418 N N . ASP A 1 209 ? -20.434 0.863 4.762 1.00 93.69 209 ASP A N 1
ATOM 1419 C CA . ASP A 1 209 ? -20.475 1.863 3.683 1.00 93.69 209 ASP A CA 1
ATOM 1420 C C . ASP A 1 209 ? -19.326 2.862 3.912 1.00 93.69 209 ASP A C 1
ATOM 1422 O O . ASP A 1 209 ? -19.453 3.810 4.694 1.00 93.69 209 ASP A O 1
ATOM 1426 N N . ARG A 1 210 ? -18.135 2.543 3.402 1.00 90.75 210 ARG A N 1
ATOM 1427 C CA . ARG A 1 210 ? -16.883 3.259 3.673 1.00 90.75 210 ARG A CA 1
ATOM 1428 C C . ARG A 1 210 ? -16.812 4.581 2.920 1.00 90.75 210 ARG A C 1
ATOM 1430 O O . ARG A 1 210 ? -16.255 5.535 3.466 1.00 90.75 210 ARG A O 1
ATOM 1437 N N . ASP A 1 211 ? -17.325 4.639 1.698 1.00 89.31 211 ASP A N 1
ATOM 1438 C CA . ASP A 1 211 ? -17.283 5.834 0.851 1.00 89.31 211 ASP A CA 1
ATOM 1439 C C . ASP A 1 211 ? -18.602 6.632 0.842 1.00 89.31 211 ASP A C 1
ATOM 1441 O O . ASP A 1 211 ? -18.649 7.730 0.278 1.00 89.31 211 ASP A O 1
ATOM 1445 N N . LEU A 1 212 ? -19.615 6.162 1.584 1.00 90.38 212 LEU A N 1
ATOM 1446 C CA . LEU A 1 212 ? -20.917 6.806 1.783 1.00 90.38 212 LEU A CA 1
ATOM 1447 C C . LEU A 1 212 ? -21.743 6.892 0.492 1.00 90.38 212 LEU A C 1
ATOM 1449 O O . LEU A 1 212 ? -22.518 7.842 0.306 1.00 90.38 212 LEU A O 1
ATOM 1453 N N . ASP A 1 213 ? -21.583 5.914 -0.404 1.00 91.88 213 ASP A N 1
ATOM 1454 C CA . ASP A 1 213 ? -22.351 5.804 -1.645 1.00 91.88 213 ASP A CA 1
ATOM 1455 C C . ASP A 1 213 ? -23.696 5.060 -1.459 1.00 91.88 213 ASP A C 1
ATOM 1457 O O . ASP A 1 213 ? -24.548 5.052 -2.359 1.00 91.88 213 ASP A O 1
ATOM 1461 N N . GLY A 1 214 ? -23.937 4.514 -0.259 1.00 94.31 214 GLY A N 1
ATOM 1462 C CA . GLY A 1 214 ? -25.137 3.762 0.106 1.00 94.31 214 GLY A CA 1
ATOM 1463 C C . GLY A 1 214 ? -25.065 2.265 -0.208 1.00 94.31 214 GLY A C 1
ATOM 1464 O O . GLY A 1 214 ? -26.053 1.552 0.020 1.00 94.31 214 GLY A O 1
ATOM 1465 N N . GLN A 1 215 ? -23.944 1.784 -0.740 1.00 94.25 215 GLN A N 1
ATOM 1466 C CA . GLN A 1 215 ? -23.585 0.376 -0.814 1.00 94.25 215 GLN A CA 1
ATOM 1467 C C . GLN A 1 215 ? -22.725 0.016 0.397 1.00 94.25 215 GLN A C 1
ATOM 1469 O O . GLN A 1 215 ? -22.441 0.840 1.254 1.00 94.25 215 GLN A O 1
ATOM 1474 N N . THR A 1 216 ? -22.477 -1.275 0.576 1.00 95.38 216 THR A N 1
ATOM 1475 C CA . THR A 1 216 ? -21.658 -1.734 1.693 1.00 95.38 216 THR A CA 1
ATOM 1476 C C . THR A 1 216 ? -20.622 -2.722 1.205 1.00 95.38 216 THR A C 1
ATOM 1478 O O . THR A 1 216 ? -20.924 -3.634 0.419 1.00 95.38 216 THR A O 1
ATOM 1481 N N . GLU A 1 217 ? -19.442 -2.589 1.781 1.00 95.44 217 GLU A N 1
ATOM 1482 C CA . GLU A 1 217 ? -18.189 -3.189 1.385 1.00 95.44 217 GLU A CA 1
ATOM 1483 C C . GLU A 1 217 ? -17.623 -4.091 2.457 1.00 95.44 217 GLU A C 1
ATOM 1485 O O . GLU A 1 217 ? -17.694 -3.789 3.648 1.00 95.44 217 GLU A O 1
ATOM 1490 N N . CYS A 1 218 ? -16.964 -5.162 2.024 1.00 96.81 218 CYS A N 1
ATOM 1491 C CA . CYS A 1 218 ? -16.067 -5.906 2.885 1.00 96.81 218 CYS A CA 1
ATOM 1492 C C . CYS A 1 218 ? -14.756 -5.143 3.044 1.00 96.81 218 CYS A C 1
ATOM 1494 O O . CYS A 1 218 ? -13.873 -5.221 2.183 1.00 96.81 218 CYS A O 1
ATOM 1496 N N . TRP A 1 219 ? -14.636 -4.450 4.173 1.00 95.38 219 TRP A N 1
ATOM 1497 C CA . TRP A 1 219 ? -13.532 -3.550 4.480 1.00 95.38 219 TRP A CA 1
ATOM 1498 C C . TRP A 1 219 ? -12.805 -3.973 5.766 1.00 95.38 219 TRP A C 1
ATOM 1500 O O . TRP A 1 219 ? -13.459 -4.451 6.701 1.00 95.38 219 TRP A O 1
ATOM 1510 N N . PRO A 1 220 ? -11.469 -3.816 5.851 1.00 95.19 220 PRO A N 1
ATOM 1511 C CA . PRO A 1 220 ? -10.739 -4.010 7.100 1.00 95.19 220 PRO A CA 1
ATOM 1512 C C . PRO A 1 220 ? -11.283 -3.130 8.232 1.00 95.19 220 PRO A C 1
ATOM 1514 O O . PRO A 1 220 ? -11.580 -1.954 8.034 1.00 95.19 220 PRO A O 1
ATOM 1517 N N . SER A 1 221 ? -11.375 -3.676 9.441 1.00 94.62 221 SER A N 1
ATOM 1518 C CA . SER A 1 221 ? -11.851 -2.958 10.623 1.00 94.62 221 SER A CA 1
ATOM 1519 C C . SER A 1 221 ? -11.012 -3.274 11.859 1.00 94.62 221 SER A C 1
ATOM 1521 O O . SER A 1 221 ? -10.408 -4.343 11.996 1.00 94.62 221 SER A O 1
ATOM 1523 N N . ALA A 1 222 ? -10.961 -2.306 12.770 1.00 94.88 222 ALA A N 1
ATOM 1524 C CA . ALA A 1 222 ? -10.321 -2.411 14.067 1.00 94.88 222 ALA A CA 1
ATOM 1525 C C . ALA A 1 222 ? -11.232 -3.174 15.047 1.00 94.88 222 ALA A C 1
ATOM 1527 O O . ALA A 1 222 ? -11.971 -2.597 15.853 1.00 94.88 222 ALA A O 1
ATOM 1528 N N . THR A 1 223 ? -11.182 -4.505 14.955 1.00 92.94 223 THR A N 1
ATOM 1529 C CA . THR A 1 223 ? -11.991 -5.439 15.760 1.00 92.94 223 THR A CA 1
ATOM 1530 C C . THR A 1 223 ? -11.317 -5.892 17.062 1.00 92.94 223 THR A C 1
ATOM 1532 O O . THR A 1 223 ? -11.836 -6.757 17.768 1.00 92.94 223 THR A O 1
ATOM 1535 N N . GLY A 1 224 ? -10.123 -5.382 17.347 1.00 93.38 224 GLY A N 1
ATOM 1536 C CA . GLY A 1 224 ? -9.326 -5.706 18.522 1.00 93.38 224 GLY A CA 1
ATOM 1537 C C . GLY A 1 224 ? -9.783 -4.988 19.789 1.00 93.38 224 GLY A C 1
ATOM 1538 O O . GLY A 1 224 ? -10.808 -4.310 19.837 1.00 93.38 224 GLY A O 1
ATOM 1539 N N . ALA A 1 225 ? -8.996 -5.151 20.853 1.00 95.56 225 ALA A N 1
ATOM 1540 C CA . ALA A 1 225 ? -9.277 -4.557 22.161 1.00 95.56 225 ALA A CA 1
ATOM 1541 C C . ALA A 1 225 ? -8.437 -3.303 22.461 1.00 95.56 225 ALA A C 1
ATOM 1543 O O . ALA A 1 225 ? -8.767 -2.584 23.408 1.00 95.56 225 ALA A O 1
ATOM 1544 N N . GLY A 1 226 ? -7.380 -3.044 21.680 1.00 95.06 226 GLY A N 1
ATOM 1545 C CA . GLY A 1 226 ? -6.455 -1.932 21.889 1.00 95.06 226 GLY A CA 1
ATOM 1546 C C . GLY A 1 226 ? -7.171 -0.586 21.841 1.00 95.06 226 GLY A C 1
ATOM 1547 O O . GLY A 1 226 ? -7.840 -0.249 20.863 1.00 95.06 226 GLY A O 1
ATOM 1548 N N . GLN A 1 227 ? -7.076 0.177 22.920 1.00 95.88 227 GLN A N 1
ATOM 1549 C CA . GLN A 1 227 ? -7.598 1.537 23.011 1.00 95.88 227 GLN A CA 1
ATOM 1550 C C . GLN A 1 227 ? -6.620 2.523 22.364 1.00 95.88 227 GLN A C 1
ATOM 1552 O O . GLN A 1 227 ? -5.459 2.175 22.143 1.00 95.88 227 GLN A O 1
ATOM 1557 N N . PRO A 1 228 ? -7.037 3.764 22.058 1.00 93.81 228 PRO A N 1
ATOM 1558 C CA . PRO A 1 228 ? -6.115 4.735 21.500 1.00 93.81 228 PRO A CA 1
ATOM 1559 C C . PRO A 1 228 ? -4.875 4.942 22.382 1.00 93.81 228 PRO A C 1
ATOM 1561 O O . PRO A 1 228 ? -4.989 5.173 23.587 1.00 93.81 228 PRO A O 1
ATOM 1564 N N . GLY A 1 229 ? -3.695 4.853 21.767 1.00 89.31 229 GLY A N 1
ATOM 1565 C CA . GLY A 1 229 ? -2.394 4.869 22.436 1.00 89.31 229 GLY A CA 1
ATOM 1566 C C . GLY A 1 229 ? -1.912 3.522 22.983 1.00 89.31 229 GLY A C 1
ATOM 1567 O O . GLY A 1 229 ? -0.843 3.493 23.587 1.00 89.31 229 GLY A O 1
ATOM 1568 N N . ASP A 1 230 ? -2.642 2.422 22.792 1.00 92.75 230 ASP A N 1
ATOM 1569 C CA . ASP A 1 230 ? -2.086 1.079 22.988 1.00 92.75 230 ASP A CA 1
ATOM 1570 C C . ASP A 1 230 ? -1.175 0.702 21.804 1.00 92.75 230 ASP A C 1
ATOM 1572 O O . ASP A 1 230 ? -1.447 1.114 20.669 1.00 92.75 230 ASP A O 1
ATOM 1576 N N . PRO A 1 231 ? -0.103 -0.082 22.034 1.00 90.62 231 PRO A N 1
ATOM 1577 C CA . PRO A 1 231 ? 0.737 -0.576 20.954 1.00 90.62 231 PRO A CA 1
ATOM 1578 C C . PRO A 1 231 ? -0.034 -1.571 20.080 1.00 90.62 231 PRO A C 1
ATOM 1580 O O . PRO A 1 231 ? -0.774 -2.417 20.583 1.00 90.62 231 PRO A O 1
ATOM 1583 N N . CYS A 1 232 ? 0.193 -1.514 18.773 1.00 90.62 232 CYS A N 1
ATOM 1584 C CA . CYS A 1 232 ? -0.399 -2.421 17.797 1.00 90.62 232 CYS A CA 1
ATOM 1585 C C . CYS A 1 232 ? 0.626 -2.858 16.752 1.00 90.62 232 CYS A C 1
ATOM 1587 O O . CYS A 1 232 ? 1.556 -2.126 16.413 1.00 90.62 232 CYS A O 1
ATOM 1589 N N . GLN A 1 233 ? 0.448 -4.061 16.218 1.00 87.44 233 GLN A N 1
ATOM 1590 C CA . GLN A 1 233 ? 1.206 -4.556 15.067 1.00 87.44 233 GLN A CA 1
ATOM 1591 C C . GLN A 1 233 ? 0.377 -4.476 13.784 1.00 87.44 233 GLN A C 1
ATOM 1593 O O . GLN A 1 233 ? 0.925 -4.324 12.690 1.00 87.44 233 GLN A O 1
ATOM 1598 N N . ARG A 1 234 ? -0.948 -4.561 13.918 1.00 87.19 234 ARG A N 1
ATOM 1599 C CA . ARG A 1 234 ? -1.912 -4.555 12.817 1.00 87.19 234 ARG A CA 1
ATOM 1600 C C . ARG A 1 234 ? -3.233 -3.920 13.244 1.00 87.19 234 ARG A C 1
ATOM 1602 O O . ARG A 1 234 ? -3.529 -3.803 14.430 1.00 87.19 234 ARG A O 1
ATOM 1609 N N . LEU A 1 235 ? -4.059 -3.570 12.258 1.00 91.31 235 LEU A N 1
ATOM 1610 C CA . LEU A 1 235 ? -5.381 -2.966 12.464 1.00 91.31 235 LEU A CA 1
ATOM 1611 C C . LEU A 1 235 ? -6.255 -3.762 13.448 1.00 91.31 235 LEU A C 1
ATOM 1613 O O . LEU A 1 235 ? -6.861 -3.187 14.345 1.00 91.31 235 LEU A O 1
ATOM 1617 N N . ALA A 1 236 ? -6.250 -5.091 13.323 1.00 90.25 236 ALA A N 1
ATOM 1618 C CA . ALA A 1 236 ? -7.049 -5.994 14.149 1.00 90.25 236 ALA A CA 1
ATOM 1619 C C . ALA A 1 236 ? -6.635 -6.044 15.634 1.00 90.25 236 ALA A C 1
ATOM 1621 O O . ALA A 1 236 ? -7.318 -6.692 16.425 1.00 90.25 236 ALA A O 1
ATOM 1622 N N . ASP A 1 237 ? -5.535 -5.397 16.028 1.00 92.50 237 ASP A N 1
ATOM 1623 C CA . ASP A 1 237 ? -5.158 -5.270 17.439 1.00 92.50 237 ASP A CA 1
ATOM 1624 C C . ASP A 1 237 ? -5.905 -4.104 18.113 1.00 92.50 237 ASP A C 1
ATOM 1626 O O . ASP A 1 237 ? -6.107 -4.108 19.330 1.00 92.50 237 ASP A O 1
ATOM 1630 N N . CYS A 1 238 ? -6.373 -3.141 17.316 1.00 95.00 238 CYS A N 1
ATOM 1631 C CA . CYS A 1 238 ? -7.036 -1.925 17.764 1.00 95.00 238 CYS A CA 1
ATOM 1632 C C . CYS A 1 238 ? -8.550 -2.071 17.811 1.00 95.00 238 CYS A C 1
ATOM 1634 O O . CYS A 1 238 ? -9.131 -2.841 17.056 1.00 95.00 238 CYS A O 1
ATOM 1636 N N . SER A 1 239 ? -9.177 -1.298 18.689 1.00 95.25 239 SER A N 1
ATOM 1637 C CA . SER A 1 239 ? -10.619 -1.068 18.730 1.00 95.25 239 SER A CA 1
ATOM 1638 C C . SER A 1 239 ? -10.998 0.160 17.894 1.00 95.25 239 SER A C 1
ATOM 1640 O O . SER A 1 239 ? -10.131 0.900 17.430 1.00 95.25 239 SER A O 1
ATOM 1642 N N . GLY A 1 240 ? -12.300 0.397 17.725 1.00 92.88 240 GLY A N 1
ATOM 1643 C CA . GLY A 1 240 ? -12.823 1.544 16.975 1.00 92.88 240 GLY A CA 1
ATOM 1644 C C . GLY A 1 240 ? -13.557 1.176 15.692 1.00 92.88 240 GLY A C 1
ATOM 1645 O O . GLY A 1 240 ? -14.004 2.076 14.987 1.00 92.88 240 GLY A O 1
ATOM 1646 N N . ASP A 1 241 ? -13.710 -0.121 15.412 1.00 93.06 241 ASP A N 1
ATOM 1647 C CA . ASP A 1 241 ? -14.411 -0.628 14.233 1.00 93.06 241 ASP A CA 1
ATOM 1648 C C . ASP A 1 241 ? -13.837 -0.005 12.941 1.00 93.06 241 ASP A C 1
ATOM 1650 O O . ASP A 1 241 ? -12.617 0.066 12.777 1.00 93.06 241 ASP A O 1
ATOM 1654 N N . THR A 1 242 ? -14.677 0.504 12.042 1.00 91.56 242 THR A N 1
ATOM 1655 C CA . THR A 1 242 ? -14.268 1.128 10.774 1.00 91.56 242 THR A CA 1
ATOM 1656 C C . THR A 1 242 ? -13.530 2.459 10.937 1.00 91.56 242 THR A C 1
ATOM 1658 O O . THR A 1 242 ? -12.998 2.987 9.960 1.00 91.56 242 THR A O 1
ATOM 1661 N N . PHE A 1 243 ? -13.484 3.005 12.155 1.00 92.25 243 PHE A N 1
ATOM 1662 C CA . PHE A 1 243 ? -12.772 4.240 12.489 1.00 92.25 243 PHE A CA 1
ATOM 1663 C C . PHE A 1 243 ? -11.447 3.981 13.201 1.00 92.25 243 PHE A C 1
ATOM 1665 O O . PHE A 1 243 ? -10.665 4.913 13.382 1.00 92.25 243 PHE A O 1
ATOM 1672 N N . GLY A 1 244 ? -11.196 2.752 13.654 1.00 93.62 244 GLY A N 1
ATOM 1673 C CA . GLY A 1 244 ? -9.933 2.427 14.292 1.00 93.62 244 GLY A CA 1
ATOM 1674 C C . GLY A 1 244 ? -8.812 2.287 13.266 1.00 93.62 244 GLY A C 1
ATOM 1675 O O . GLY A 1 244 ? -9.036 1.926 12.113 1.00 93.62 244 GLY A O 1
ATOM 1676 N N . TYR A 1 245 ? -7.587 2.573 13.689 1.00 91.12 245 TYR A N 1
ATOM 1677 C CA . TYR A 1 245 ? -6.398 2.478 12.855 1.00 91.12 245 TYR A CA 1
ATOM 1678 C C . TYR A 1 245 ? -5.195 2.050 13.689 1.00 91.12 245 TYR A C 1
ATOM 1680 O O . TYR A 1 245 ? -5.071 2.450 14.846 1.00 91.12 245 TYR A O 1
ATOM 1688 N N . CYS A 1 246 ? -4.294 1.265 13.096 1.00 91.69 246 CYS A N 1
ATOM 1689 C CA . CYS A 1 246 ? -2.979 0.997 13.672 1.00 91.69 246 CYS A CA 1
ATOM 1690 C C . CYS A 1 246 ? -1.933 1.835 12.936 1.00 91.69 246 CYS A C 1
ATOM 1692 O O . CYS A 1 246 ? -1.472 1.469 11.852 1.00 91.69 246 CYS A O 1
ATOM 1694 N N . ARG A 1 247 ? -1.560 2.980 13.512 1.00 86.94 247 ARG A N 1
ATOM 1695 C CA . ARG A 1 247 ? -0.595 3.891 12.895 1.00 86.94 247 ARG A CA 1
ATOM 1696 C C . ARG A 1 247 ? 0.821 3.406 13.144 1.00 86.94 247 ARG A C 1
ATOM 1698 O O . ARG A 1 247 ? 1.334 3.557 14.246 1.00 86.94 247 ARG A O 1
ATOM 1705 N N . ARG A 1 248 ? 1.455 2.860 12.107 1.00 82.06 248 ARG A N 1
ATOM 1706 C CA . ARG A 1 248 ? 2.887 2.535 12.103 1.00 82.06 248 ARG A CA 1
ATOM 1707 C C . ARG A 1 248 ? 3.685 3.674 11.483 1.00 82.06 248 ARG A C 1
ATOM 1709 O O . ARG A 1 248 ? 3.234 4.305 10.529 1.00 82.06 248 ARG A O 1
ATOM 1716 N N . GLN A 1 249 ? 4.880 3.907 12.005 1.00 70.50 249 GLN A N 1
ATOM 1717 C CA . GLN A 1 249 ? 5.845 4.799 11.381 1.00 70.50 249 GLN A CA 1
ATOM 1718 C C . GLN A 1 249 ? 6.520 4.041 10.231 1.00 70.50 249 GLN A C 1
ATOM 1720 O O . GLN A 1 249 ? 7.124 2.997 10.458 1.00 70.50 249 GLN A O 1
ATOM 1725 N N . LEU A 1 250 ? 6.385 4.536 8.996 1.00 59.25 250 LEU A N 1
ATOM 1726 C CA . LEU A 1 250 ? 6.928 3.865 7.804 1.00 59.25 250 LEU A CA 1
ATOM 1727 C C . LEU A 1 250 ? 8.467 3.771 7.820 1.00 59.25 250 LEU A C 1
ATOM 1729 O O . LEU A 1 250 ? 9.019 2.853 7.223 1.00 59.25 250 LEU A O 1
ATOM 1733 N N . ASP A 1 251 ? 9.142 4.661 8.555 1.00 56.75 251 ASP A N 1
ATOM 1734 C CA . ASP A 1 251 ? 10.608 4.779 8.565 1.00 56.75 251 ASP A CA 1
ATOM 1735 C C . ASP A 1 251 ? 11.283 4.242 9.841 1.00 56.75 251 ASP A C 1
ATOM 1737 O O . ASP A 1 251 ? 12.506 4.336 9.977 1.00 56.75 251 ASP A O 1
ATOM 1741 N N . ASN A 1 252 ? 10.524 3.688 10.793 1.00 49.72 252 ASN A N 1
ATOM 1742 C CA . ASN A 1 252 ? 11.086 3.157 12.034 1.00 49.72 252 ASN A CA 1
ATOM 1743 C C . ASN A 1 252 ? 10.991 1.624 12.057 1.00 49.72 252 ASN A C 1
ATOM 1745 O O . ASN A 1 252 ? 9.910 1.080 12.282 1.00 49.72 252 ASN A O 1
ATOM 1749 N N . PRO A 1 253 ? 12.114 0.908 11.859 1.00 45.47 253 PRO A N 1
ATOM 1750 C CA . PRO A 1 253 ? 12.155 -0.555 11.855 1.00 45.47 253 PRO A CA 1
ATOM 1751 C C . PRO A 1 253 ? 11.930 -1.191 13.243 1.00 45.47 253 PRO A C 1
ATOM 1753 O O . PRO A 1 253 ? 12.134 -2.393 13.396 1.00 45.47 253 PRO A O 1
ATOM 1756 N N . TYR A 1 254 ? 11.524 -0.414 14.255 1.00 46.56 254 TYR A N 1
ATOM 1757 C CA . TYR A 1 254 ? 11.176 -0.882 15.599 1.00 46.56 254 TYR A CA 1
ATOM 1758 C C . TYR A 1 254 ? 9.645 -0.849 15.862 1.00 46.56 254 TYR A C 1
ATOM 1760 O O . TYR A 1 254 ? 9.163 -0.286 16.835 1.00 46.56 254 TYR A O 1
ATOM 1768 N N . ASP A 1 255 ? 8.887 -1.482 14.959 1.00 62.09 255 ASP A N 1
ATOM 1769 C CA . ASP A 1 255 ? 7.884 -2.555 15.172 1.00 62.09 255 ASP A CA 1
ATOM 1770 C C . ASP A 1 255 ? 6.656 -2.430 16.108 1.00 62.09 255 ASP A C 1
ATOM 1772 O O . ASP A 1 255 ? 5.942 -3.423 16.301 1.00 62.09 255 ASP A O 1
ATOM 1776 N N . SER A 1 256 ? 6.291 -1.254 16.621 1.00 72.94 256 SER A N 1
ATOM 1777 C CA . SER A 1 256 ? 4.932 -1.071 17.168 1.00 72.94 256 SER A CA 1
ATOM 1778 C C . SER A 1 256 ? 4.295 0.238 16.727 1.00 72.94 256 SER A C 1
ATOM 1780 O O . SER A 1 256 ? 4.819 1.315 16.998 1.00 72.94 256 SER A O 1
ATOM 1782 N N . GLY A 1 257 ? 3.147 0.141 16.059 1.00 87.12 257 GLY A N 1
ATOM 1783 C CA . GLY A 1 257 ? 2.270 1.280 15.827 1.00 87.12 257 GLY A CA 1
ATOM 1784 C C . GLY A 1 257 ? 1.447 1.629 17.064 1.00 87.12 257 GLY A C 1
ATOM 1785 O O . GLY A 1 257 ? 1.497 0.918 18.069 1.00 87.12 257 GLY A O 1
ATOM 1786 N N . LEU A 1 258 ? 0.654 2.696 16.977 1.00 90.31 258 LEU A N 1
ATOM 1787 C CA . LEU A 1 258 ? -0.363 3.022 17.977 1.00 90.31 258 LEU A CA 1
ATOM 1788 C C . LEU A 1 258 ? -1.765 2.863 17.432 1.00 90.31 258 LEU A C 1
ATOM 1790 O O . LEU A 1 258 ? -2.072 3.280 16.312 1.00 90.31 258 LEU A O 1
ATOM 1794 N N . CYS A 1 259 ? -2.632 2.328 18.281 1.00 94.38 259 CYS A N 1
ATOM 1795 C CA . CYS A 1 259 ? -4.054 2.390 18.041 1.00 94.38 259 CYS A CA 1
ATOM 1796 C C . CYS A 1 259 ? -4.535 3.838 18.081 1.00 94.38 259 CYS A C 1
ATOM 1798 O O . CYS A 1 259 ? -4.174 4.613 18.969 1.00 94.38 259 CYS A O 1
ATOM 1800 N N . MET A 1 260 ? -5.365 4.194 17.112 1.00 94.31 260 MET A N 1
ATOM 1801 C CA . MET A 1 260 ? -6.007 5.496 16.975 1.00 94.31 260 MET A CA 1
ATOM 1802 C C . MET A 1 260 ? -7.451 5.283 16.529 1.00 94.31 260 MET A C 1
ATOM 1804 O O . MET A 1 260 ? -7.762 4.251 15.944 1.00 94.31 260 MET A O 1
ATOM 1808 N N . ILE A 1 261 ? -8.331 6.245 16.808 1.00 95.06 261 ILE A N 1
ATOM 1809 C CA . ILE A 1 261 ? -9.724 6.230 16.334 1.00 95.06 261 ILE A CA 1
ATOM 1810 C C . ILE A 1 261 ? -10.014 7.561 15.654 1.00 95.06 261 ILE A C 1
ATOM 1812 O O . ILE A 1 261 ? -9.773 8.611 16.249 1.00 95.06 261 ILE A O 1
ATOM 1816 N N . GLU A 1 262 ? -10.535 7.527 14.435 1.00 93.38 262 GLU A N 1
ATOM 1817 C CA . GLU A 1 262 ? -10.960 8.724 13.718 1.00 93.38 262 GLU A CA 1
ATOM 1818 C C . GLU A 1 262 ? -12.239 9.311 14.342 1.00 93.38 262 GLU A C 1
ATOM 1820 O O . GLU A 1 262 ? -13.282 8.659 14.471 1.00 93.38 262 GLU A O 1
ATOM 1825 N N . CYS A 1 263 ? -12.168 10.585 14.717 1.00 94.88 263 CYS A N 1
ATOM 1826 C CA . CYS A 1 263 ? -13.227 11.314 15.413 1.00 94.88 263 CYS A CA 1
ATOM 1827 C C . CYS A 1 263 ? -13.608 12.630 14.720 1.00 94.88 263 CYS A C 1
ATOM 1829 O O . CYS A 1 263 ? -14.290 13.454 15.327 1.00 94.88 263 CYS A O 1
ATOM 1831 N N . THR A 1 264 ? -13.212 12.806 13.451 1.00 91.44 264 THR A N 1
ATOM 1832 C CA . THR A 1 264 ? -13.486 13.988 12.611 1.00 91.44 264 THR A CA 1
ATOM 1833 C C . THR A 1 264 ? -14.948 14.432 12.676 1.00 91.44 264 THR A C 1
ATOM 1835 O O . THR A 1 264 ? -15.231 15.597 12.949 1.00 91.44 264 THR A O 1
ATOM 1838 N N . ASP A 1 265 ? -15.882 13.497 12.499 1.00 90.06 265 ASP A N 1
ATOM 1839 C CA . ASP A 1 265 ? -17.315 13.815 12.467 1.00 90.06 265 ASP A CA 1
ATOM 1840 C C . ASP A 1 265 ? -18.004 13.705 13.832 1.00 90.06 265 ASP A C 1
ATOM 1842 O O . ASP A 1 265 ? -19.128 14.177 14.006 1.00 90.06 265 ASP A O 1
ATOM 1846 N N . ASP A 1 266 ? -17.359 13.057 14.803 1.00 93.38 266 ASP A N 1
ATOM 1847 C CA . ASP A 1 266 ? -17.943 12.805 16.114 1.00 93.38 266 ASP A CA 1
ATOM 1848 C C . ASP A 1 266 ? -16.859 12.663 17.200 1.00 93.38 266 ASP A C 1
ATOM 1850 O O . ASP A 1 266 ? -16.302 11.575 17.401 1.00 93.38 266 ASP A O 1
ATOM 1854 N N . PRO A 1 267 ? -16.583 13.733 17.970 1.00 93.00 267 PRO A N 1
ATOM 1855 C CA . PRO A 1 267 ? -15.610 13.686 19.056 1.00 93.00 267 PRO A CA 1
ATOM 1856 C C . PRO A 1 267 ? -16.053 12.788 20.220 1.00 93.00 267 PRO A C 1
ATOM 1858 O O . PRO A 1 267 ? -15.230 12.455 21.074 1.00 93.00 267 PRO A O 1
ATOM 1861 N N . THR A 1 268 ? -17.329 12.381 20.284 1.00 95.19 268 THR A N 1
ATOM 1862 C CA . THR A 1 268 ? -17.824 11.472 21.330 1.00 95.19 268 THR A CA 1
ATOM 1863 C C . THR A 1 268 ? -17.395 10.021 21.111 1.00 95.19 268 THR A C 1
ATOM 1865 O O . THR A 1 268 ? -17.510 9.217 22.036 1.00 95.19 268 THR A O 1
ATOM 1868 N N . ARG A 1 269 ? -16.813 9.700 19.944 1.00 94.81 269 ARG A N 1
ATOM 1869 C CA . ARG A 1 269 ? -16.165 8.404 19.675 1.00 94.81 269 ARG A CA 1
ATOM 1870 C C . ARG A 1 269 ? -14.955 8.144 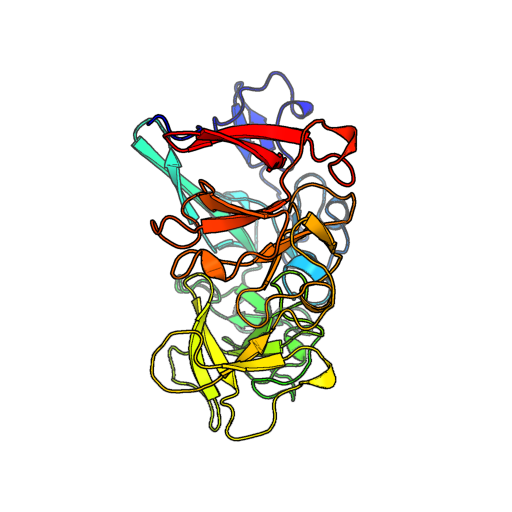20.567 1.00 94.81 269 ARG A C 1
ATOM 1872 O O . ARG A 1 269 ? -14.585 6.990 20.763 1.00 94.81 269 ARG A O 1
ATOM 1879 N N . CYS A 1 270 ? -14.331 9.192 21.102 1.00 96.00 270 CYS A N 1
ATOM 1880 C CA . CYS A 1 270 ? -13.123 9.039 21.895 1.00 96.00 270 CYS A CA 1
ATOM 1881 C C . CYS A 1 270 ? -13.413 8.426 23.274 1.00 96.00 270 CYS A C 1
ATOM 1883 O O . CYS A 1 270 ? -14.192 8.993 24.049 1.00 96.00 270 CYS A O 1
ATOM 1885 N N . PRO A 1 271 ? -12.780 7.288 23.621 1.00 95.50 271 PRO A N 1
ATOM 1886 C CA . PRO A 1 271 ? -12.970 6.660 24.920 1.00 95.50 271 PRO A CA 1
ATOM 1887 C C . PRO A 1 271 ? -12.379 7.517 26.056 1.00 95.50 271 PRO A C 1
ATOM 1889 O O . PRO A 1 271 ? -11.516 8.373 25.824 1.00 95.50 271 PRO A O 1
ATOM 1892 N N . PRO A 1 272 ? -12.804 7.299 27.316 1.00 95.81 272 PRO A N 1
ATOM 1893 C CA . PRO A 1 272 ? -12.242 8.002 28.467 1.00 95.81 272 PRO A CA 1
ATOM 1894 C C . PRO A 1 272 ? -10.711 7.901 28.530 1.00 95.81 272 PRO A C 1
ATOM 1896 O O . PRO A 1 272 ? -10.148 6.831 28.326 1.00 95.81 272 PRO A O 1
ATOM 1899 N N . GLY A 1 273 ? -10.042 9.013 28.853 1.00 92.94 273 GLY A N 1
ATOM 1900 C CA . GLY A 1 273 ? -8.572 9.091 28.870 1.00 92.94 273 GLY A CA 1
ATOM 1901 C C . GLY A 1 273 ? -7.945 9.475 27.526 1.00 92.94 273 GLY A C 1
ATOM 1902 O O . GLY A 1 273 ? -6.725 9.594 27.435 1.00 92.94 273 GLY A O 1
ATOM 1903 N N . THR A 1 274 ? -8.766 9.723 26.506 1.00 95.25 274 THR A N 1
ATOM 1904 C CA . THR A 1 274 ? -8.327 10.214 25.196 1.00 95.25 274 THR A CA 1
ATOM 1905 C C . THR A 1 274 ? -9.009 11.542 24.860 1.00 95.25 274 THR A C 1
ATOM 1907 O O . THR A 1 274 ? -9.992 11.928 25.500 1.00 95.25 274 THR A O 1
ATOM 1910 N N . ALA A 1 275 ? -8.480 12.267 23.877 1.00 94.19 275 ALA A N 1
ATOM 1911 C CA . ALA A 1 275 ? -9.109 13.466 23.331 1.00 94.19 275 ALA A CA 1
ATOM 1912 C C . ALA A 1 275 ? -9.075 13.448 21.804 1.00 94.19 275 ALA A C 1
ATOM 1914 O O . ALA A 1 275 ? -8.089 13.013 21.216 1.00 94.19 275 ALA A O 1
ATOM 1915 N N . CYS A 1 276 ? -10.143 13.956 21.187 1.00 94.81 276 CYS A N 1
ATOM 1916 C CA . CYS A 1 276 ? -10.204 14.181 19.750 1.00 94.81 276 CYS A CA 1
ATOM 1917 C C . CYS A 1 276 ? -9.362 15.411 19.404 1.00 94.81 276 CYS A C 1
ATOM 1919 O O . CYS A 1 276 ? -9.735 16.532 19.763 1.00 94.81 276 CYS A O 1
ATOM 1921 N N . LEU A 1 277 ? -8.211 15.201 18.770 1.00 91.50 277 LEU A N 1
ATOM 1922 C CA . LEU A 1 277 ? -7.257 16.254 18.435 1.00 91.50 277 LEU A CA 1
ATOM 1923 C C . LEU A 1 277 ? -6.994 16.255 16.924 1.00 91.50 277 LEU A C 1
ATOM 1925 O O . LEU A 1 277 ? -6.928 15.179 16.324 1.00 91.50 277 LEU A O 1
ATOM 1929 N N . PRO A 1 278 ? -6.843 17.438 16.302 1.00 89.25 278 PRO A N 1
ATOM 1930 C CA . PRO A 1 278 ? -6.449 17.511 14.909 1.00 89.25 278 PRO A CA 1
ATOM 1931 C C . PRO A 1 278 ? -4.999 17.055 14.792 1.00 89.25 278 PRO A C 1
ATOM 1933 O O . PRO A 1 278 ? -4.155 17.412 15.620 1.00 89.25 278 PRO A O 1
ATOM 1936 N N . ILE A 1 279 ? -4.713 16.286 13.752 1.00 81.69 279 ILE A N 1
ATOM 1937 C CA . ILE A 1 279 ? -3.345 15.953 13.377 1.00 81.69 279 ILE A CA 1
ATOM 1938 C C . ILE A 1 279 ? -3.119 16.604 12.025 1.00 81.69 279 ILE A C 1
ATOM 1940 O O . ILE A 1 279 ? -3.874 16.365 11.084 1.00 81.69 279 ILE A O 1
ATOM 1944 N N . GLU A 1 280 ? -2.097 17.453 11.941 1.00 71.75 280 GLU A N 1
ATOM 1945 C CA . GLU A 1 280 ? -1.618 17.948 10.655 1.00 71.75 280 GLU A CA 1
ATOM 1946 C C . GLU A 1 280 ? -0.976 16.769 9.925 1.00 71.75 280 GLU A C 1
ATOM 1948 O O . GLU A 1 280 ? 0.210 16.480 10.076 1.00 71.75 280 GLU A O 1
ATOM 1953 N N . GLU A 1 281 ? -1.785 16.022 9.182 1.00 63.22 281 GLU A N 1
ATOM 1954 C CA . GLU A 1 281 ? -1.241 15.040 8.264 1.00 63.22 281 GLU A CA 1
ATOM 1955 C C . GLU A 1 281 ? -0.722 15.764 7.021 1.00 63.22 281 GLU A C 1
ATOM 1957 O O . GLU A 1 281 ? -1.367 16.701 6.529 1.00 63.22 281 GLU A O 1
ATOM 1962 N N . PRO A 1 282 ? 0.438 15.350 6.478 1.00 55.88 282 PRO A N 1
ATOM 1963 C CA . PRO A 1 282 ? 0.784 15.747 5.127 1.00 55.88 282 PRO A CA 1
ATOM 1964 C C . PRO A 1 282 ? -0.397 15.385 4.205 1.00 55.88 282 PRO A C 1
ATOM 1966 O O . PRO A 1 282 ? -1.063 14.378 4.446 1.00 55.88 282 PRO A O 1
ATOM 1969 N N . PRO A 1 283 ? -0.680 16.184 3.163 1.00 47.78 283 PRO A N 1
ATOM 1970 C CA . PRO A 1 283 ? -1.924 16.149 2.378 1.00 47.78 283 PRO A CA 1
ATOM 1971 C C . PRO A 1 283 ? -2.135 14.890 1.506 1.00 47.78 283 PRO A C 1
ATOM 1973 O O . PRO A 1 283 ? -2.793 14.959 0.470 1.00 47.78 283 PRO A O 1
ATOM 1976 N N . ILE A 1 284 ? -1.602 13.736 1.908 1.00 48.12 284 ILE A N 1
ATOM 1977 C CA . ILE A 1 284 ? -1.631 12.462 1.186 1.00 48.12 284 ILE A CA 1
ATOM 1978 C C . ILE A 1 284 ? -3.080 12.009 0.910 1.00 48.12 284 ILE A C 1
ATOM 1980 O O . ILE A 1 284 ? -3.328 11.400 -0.123 1.00 48.12 284 ILE A O 1
ATOM 1984 N N . PHE A 1 285 ? -4.053 12.386 1.753 1.00 49.44 285 PHE A N 1
ATOM 1985 C CA . PHE A 1 285 ? -5.473 12.010 1.608 1.00 49.44 285 PHE A CA 1
ATOM 1986 C C . PHE A 1 285 ? -6.407 13.171 1.218 1.00 49.44 285 PHE A C 1
ATOM 1988 O O . PHE A 1 285 ? -7.616 13.128 1.449 1.00 49.44 285 PHE A O 1
ATOM 1995 N N . GLY A 1 286 ? -5.860 14.227 0.610 1.00 53.50 286 GLY A N 1
ATOM 1996 C CA . GLY A 1 286 ? -6.605 15.455 0.339 1.00 53.50 286 GLY A CA 1
ATOM 1997 C C . GLY A 1 286 ? -6.693 16.356 1.574 1.00 53.50 286 GLY A C 1
ATOM 1998 O O . GLY A 1 286 ? -6.400 15.964 2.696 1.00 53.50 286 GLY A O 1
ATOM 1999 N N . THR A 1 287 ? -7.047 17.624 1.378 1.00 53.50 287 THR A N 1
ATOM 2000 C CA . THR A 1 287 ? -6.913 18.694 2.387 1.00 53.50 287 THR A CA 1
ATOM 2001 C C . THR A 1 287 ? -7.970 18.664 3.499 1.00 53.50 287 THR A C 1
ATOM 2003 O O . THR A 1 287 ? -8.412 19.725 3.947 1.00 53.50 287 THR A O 1
ATOM 2006 N N . ARG A 1 288 ? -8.465 17.492 3.904 1.00 64.62 288 ARG A N 1
ATOM 2007 C CA . ARG A 1 288 ? -9.389 17.418 5.039 1.00 64.62 288 ARG A CA 1
ATOM 2008 C C . ARG A 1 288 ? -8.575 17.374 6.327 1.00 64.62 288 ARG A C 1
ATOM 2010 O O . ARG A 1 288 ? -7.706 16.527 6.480 1.00 64.62 288 ARG A O 1
ATOM 2017 N N . GLU A 1 289 ? -8.859 18.300 7.242 1.00 78.88 289 GLU A N 1
ATOM 2018 C CA . GLU A 1 289 ? -8.410 18.179 8.630 1.00 78.88 289 GLU A CA 1
ATOM 2019 C C . GLU A 1 289 ? -9.011 16.896 9.209 1.00 78.88 289 GLU A C 1
ATOM 2021 O O . GLU A 1 289 ? -10.217 16.831 9.452 1.00 78.88 289 GLU A O 1
ATOM 2026 N N . ALA A 1 290 ? -8.180 15.874 9.401 1.00 84.56 290 ALA A N 1
ATOM 2027 C CA . ALA A 1 290 ? -8.566 14.658 10.099 1.00 84.56 290 ALA A CA 1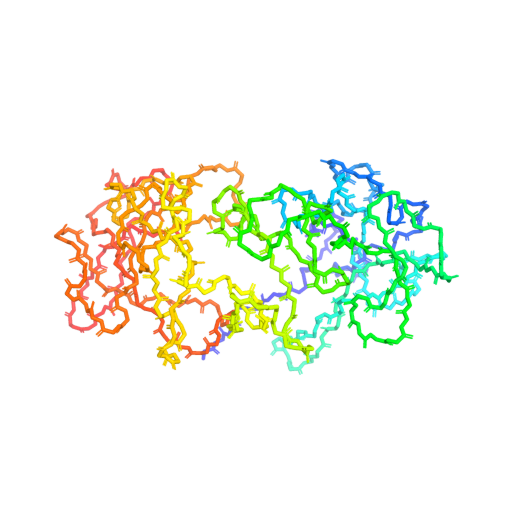
ATOM 2028 C C . ALA A 1 290 ? -8.331 14.834 11.603 1.00 84.56 290 ALA A C 1
ATOM 2030 O O . ALA A 1 290 ? -7.307 15.378 12.035 1.00 84.56 290 ALA A O 1
ATOM 2031 N N . TRP A 1 291 ? -9.285 14.370 12.408 1.00 92.88 291 TRP A N 1
ATOM 2032 C CA . TRP A 1 291 ? -9.182 14.404 13.863 1.00 92.88 291 TRP A CA 1
ATOM 2033 C C . TRP A 1 291 ? -9.146 12.991 14.413 1.00 92.88 291 TRP A C 1
ATOM 2035 O O . TRP A 1 291 ? -9.899 12.118 13.978 1.00 92.88 291 TRP A O 1
ATOM 2045 N N . TRP A 1 292 ? -8.298 12.784 15.412 1.00 93.38 292 TRP A N 1
ATOM 2046 C CA . TRP A 1 292 ? -8.025 11.463 15.952 1.00 93.38 292 TRP A CA 1
ATOM 2047 C C . TRP A 1 292 ? -8.062 11.465 17.474 1.00 93.38 292 TRP A C 1
ATOM 2049 O O . TRP A 1 292 ? -7.636 12.417 18.131 1.00 93.38 292 TRP A O 1
ATOM 2059 N N . CYS A 1 293 ? -8.561 10.376 18.045 1.00 95.44 293 CYS A N 1
ATOM 2060 C CA . CYS A 1 293 ? -8.498 10.133 19.474 1.00 95.44 293 CYS A CA 1
ATOM 2061 C C . CYS A 1 293 ? -7.057 9.804 19.860 1.00 95.44 293 CYS A C 1
ATOM 2063 O O . CYS A 1 293 ? -6.533 8.761 19.471 1.00 95.44 293 CYS A O 1
ATOM 2065 N N . LEU A 1 294 ? -6.434 10.685 20.638 1.00 92.19 294 LEU A N 1
ATOM 2066 C CA . LEU A 1 294 ? -5.082 10.510 21.162 1.00 92.19 294 LEU A CA 1
ATOM 2067 C C . LEU A 1 294 ? -5.109 10.311 22.673 1.00 92.19 294 LEU A C 1
ATOM 2069 O O . LEU A 1 294 ? -5.890 10.955 23.380 1.00 92.19 294 LEU A O 1
ATOM 2073 N N . LYS A 1 295 ? -4.239 9.427 23.172 1.00 93.12 295 LYS A N 1
ATOM 2074 C CA . LYS A 1 295 ? -4.070 9.175 24.606 1.00 93.12 295 LYS A CA 1
ATOM 2075 C C . LYS A 1 295 ? -3.534 10.424 25.293 1.00 93.12 295 LYS A C 1
ATOM 2077 O O . LYS A 1 295 ? -2.482 10.933 24.913 1.00 93.12 295 LYS A O 1
ATOM 2082 N N . LEU A 1 296 ? -4.245 10.896 26.311 1.00 93.19 296 LEU A N 1
ATOM 2083 C CA . LEU A 1 296 ? -3.789 12.009 27.138 1.00 93.19 296 LEU A CA 1
ATOM 2084 C C . LEU A 1 296 ? -2.633 11.562 28.038 1.00 93.19 296 LEU A C 1
ATOM 2086 O O . LEU A 1 296 ? -2.632 10.433 28.526 1.00 93.19 296 LEU A O 1
ATOM 2090 N N . CYS A 1 297 ? -1.686 12.461 28.284 1.00 92.56 297 CYS A N 1
ATOM 2091 C CA . CYS A 1 297 ? -0.521 12.199 29.129 1.00 92.56 297 CYS A CA 1
ATOM 2092 C C . CYS A 1 297 ? -0.170 13.415 29.990 1.00 92.56 297 CYS A C 1
ATOM 2094 O O . CYS A 1 297 ? -0.536 14.545 29.665 1.00 92.56 297 CYS A O 1
ATOM 2096 N N . GLN A 1 298 ? 0.553 13.192 31.082 1.00 92.38 298 GLN A N 1
ATOM 2097 C CA . GLN A 1 298 ? 1.127 14.239 31.937 1.00 92.38 298 GLN A CA 1
ATOM 2098 C C . GLN A 1 298 ? 2.660 14.282 31.872 1.00 92.38 298 GLN A C 1
ATOM 2100 O O . GLN A 1 298 ? 3.259 15.303 32.212 1.00 92.38 298 GLN A O 1
ATOM 2105 N N . SER A 1 299 ? 3.289 13.191 31.434 1.00 90.12 299 SER A N 1
ATOM 2106 C CA . SER A 1 299 ? 4.737 13.050 31.260 1.00 90.12 299 SER A CA 1
ATOM 2107 C C . SER A 1 299 ? 5.060 11.972 30.227 1.00 90.12 299 SER A C 1
ATOM 2109 O O . SER A 1 299 ? 4.224 11.107 29.973 1.00 90.12 299 SER A O 1
ATOM 2111 N N . ASP A 1 300 ? 6.287 11.976 29.703 1.00 86.81 300 ASP A N 1
ATOM 2112 C CA . ASP A 1 300 ? 6.753 11.007 28.697 1.00 86.81 300 ASP A CA 1
ATOM 2113 C C . ASP A 1 300 ? 6.643 9.548 29.172 1.00 86.81 300 ASP A C 1
ATOM 2115 O O . ASP A 1 300 ? 6.282 8.679 28.390 1.00 86.81 300 ASP A O 1
ATOM 2119 N N . ASP A 1 301 ? 6.825 9.279 30.471 1.00 89.81 301 ASP A N 1
ATOM 2120 C CA . ASP A 1 301 ? 6.706 7.927 31.048 1.00 89.81 301 ASP A CA 1
ATOM 2121 C C . ASP A 1 301 ? 5.288 7.317 30.933 1.00 89.81 301 ASP A C 1
ATOM 2123 O O . ASP A 1 301 ? 5.101 6.117 31.144 1.00 89.81 301 ASP A O 1
ATOM 2127 N N . GLU A 1 302 ? 4.264 8.125 30.633 1.00 88.69 302 GLU A N 1
ATOM 2128 C CA . GLU A 1 302 ? 2.890 7.645 30.409 1.00 88.69 302 GLU A CA 1
ATOM 2129 C C . GLU A 1 302 ? 2.648 7.205 28.956 1.00 88.69 302 GLU A C 1
ATOM 2131 O O . GLU A 1 302 ? 1.624 6.567 28.650 1.00 88.69 302 GLU A O 1
ATOM 2136 N N . CYS A 1 303 ? 3.585 7.536 28.067 1.00 87.56 303 CYS A N 1
ATOM 2137 C CA . CYS A 1 303 ? 3.536 7.209 26.658 1.00 87.56 303 CYS A CA 1
ATOM 2138 C C . CYS A 1 303 ? 4.224 5.867 26.378 1.00 87.56 303 CYS A C 1
ATOM 2140 O O . CYS A 1 303 ? 5.236 5.529 26.991 1.00 87.56 303 CYS A O 1
ATOM 2142 N N . PRO A 1 304 ? 3.637 5.032 25.507 1.00 83.00 304 PRO A N 1
ATOM 2143 C CA . PRO A 1 304 ? 4.229 3.749 25.147 1.00 83.00 304 PRO A CA 1
ATOM 2144 C C . PRO A 1 304 ? 5.511 3.950 24.328 1.00 83.00 304 PRO A C 1
ATOM 2146 O O . PRO A 1 304 ? 5.583 4.853 23.505 1.00 83.00 304 PRO A O 1
ATOM 2149 N N . GLY A 1 305 ? 6.494 3.063 24.496 1.00 83.31 305 GLY A N 1
ATOM 2150 C CA . GLY A 1 305 ? 7.673 3.015 23.627 1.00 83.31 305 GLY A CA 1
ATOM 2151 C C . GLY A 1 305 ? 8.519 4.292 23.661 1.00 83.31 305 GLY A C 1
ATOM 2152 O O . GLY A 1 305 ? 9.016 4.680 24.715 1.00 83.31 305 GLY A O 1
ATOM 2153 N N . ASP A 1 306 ? 8.722 4.887 22.489 1.00 81.00 306 ASP A N 1
ATOM 2154 C CA . ASP A 1 306 ? 9.503 6.100 22.224 1.00 81.00 306 ASP A CA 1
ATOM 2155 C C . ASP A 1 306 ? 8.633 7.348 21.974 1.00 81.00 306 ASP A C 1
ATOM 2157 O O . ASP A 1 306 ? 9.149 8.393 21.573 1.00 81.00 306 ASP A O 1
ATOM 2161 N N . TYR A 1 307 ? 7.325 7.257 22.228 1.00 80.12 307 TYR A N 1
ATOM 2162 C CA . TYR A 1 307 ? 6.406 8.388 22.128 1.00 80.12 307 TYR A CA 1
ATOM 2163 C C . TYR A 1 307 ? 6.630 9.368 23.282 1.00 80.12 307 TYR A C 1
ATOM 2165 O O . TYR A 1 307 ? 6.916 8.970 24.411 1.00 80.12 307 TYR A O 1
ATOM 2173 N N . VAL A 1 308 ? 6.450 10.659 23.011 1.00 85.19 308 VAL A N 1
ATOM 2174 C CA . VAL A 1 308 ? 6.631 11.738 23.990 1.00 85.19 308 VAL A CA 1
ATOM 2175 C C . VAL A 1 308 ? 5.317 12.459 24.258 1.00 85.19 308 VAL A C 1
ATOM 2177 O O . VAL A 1 308 ? 4.377 12.443 23.461 1.00 85.19 308 VAL A O 1
ATOM 2180 N N . CYS A 1 309 ? 5.231 13.093 25.419 1.00 87.25 309 CYS A N 1
ATOM 2181 C CA . CYS A 1 309 ? 4.047 13.812 25.835 1.00 87.25 309 CYS A CA 1
ATOM 2182 C C . CYS A 1 309 ? 4.077 15.242 25.282 1.00 87.25 309 CYS A C 1
ATOM 2184 O O . CYS A 1 309 ? 4.698 16.141 25.856 1.00 87.25 309 CYS A O 1
ATOM 2186 N N . ILE A 1 310 ? 3.404 15.469 24.151 1.00 84.81 310 ILE A N 1
ATOM 2187 C CA . ILE A 1 310 ? 3.431 16.761 23.454 1.00 84.81 310 ILE A CA 1
ATOM 2188 C C . ILE A 1 310 ? 2.210 17.593 23.834 1.00 84.81 310 ILE A C 1
ATOM 2190 O O . ILE A 1 310 ? 1.068 17.145 23.748 1.00 84.81 310 ILE A O 1
ATOM 2194 N N . GLY A 1 311 ? 2.455 18.840 24.241 1.00 80.31 311 GLY A N 1
ATOM 2195 C CA . GLY A 1 311 ? 1.410 19.831 24.479 1.00 80.31 311 GLY A CA 1
ATOM 2196 C C . GLY A 1 311 ? 0.925 20.468 23.180 1.00 80.31 311 GLY A C 1
ATOM 2197 O O . GLY A 1 311 ? 1.683 21.164 22.510 1.00 80.31 311 GLY A O 1
ATOM 2198 N N . SER A 1 312 ? -0.357 20.302 22.869 1.00 71.50 312 SER A N 1
ATOM 2199 C CA . SER A 1 312 ? -1.062 21.055 21.835 1.00 71.50 312 SER A CA 1
ATOM 2200 C C . SER A 1 312 ? -1.939 22.137 22.469 1.00 71.50 312 SER A C 1
ATOM 2202 O O . SER A 1 312 ? -2.646 21.918 23.460 1.00 71.50 312 SER A O 1
ATOM 2204 N N . ARG A 1 313 ? -1.904 23.344 21.894 1.00 63.72 313 ARG A N 1
ATOM 2205 C CA . ARG A 1 313 ? -2.819 24.433 22.261 1.00 63.72 313 ARG A CA 1
ATOM 2206 C C . ARG A 1 313 ? -4.072 24.354 21.405 1.00 63.72 313 ARG A C 1
ATOM 2208 O O . ARG A 1 313 ? -4.190 25.063 20.409 1.00 63.72 313 ARG A O 1
ATOM 2215 N N . VAL A 1 314 ? -5.042 23.561 21.848 1.00 66.69 314 VAL A N 1
ATOM 2216 C CA . VAL A 1 314 ? -6.402 23.605 21.302 1.00 66.69 314 VAL A CA 1
ATOM 2217 C C . VAL A 1 314 ? -7.209 24.575 22.156 1.00 66.69 314 VAL A C 1
ATOM 2219 O O . VAL A 1 314 ? -7.665 24.249 23.251 1.00 66.69 314 VAL A O 1
ATOM 2222 N N . TRP A 1 315 ? -7.336 25.819 21.694 1.00 43.31 315 TRP A N 1
ATOM 2223 C CA . TRP A 1 315 ? -8.042 26.875 22.428 1.00 43.31 315 TRP A CA 1
ATOM 2224 C C . TRP A 1 315 ? -9.417 26.388 22.932 1.00 43.31 315 TRP A C 1
ATOM 2226 O O . TRP A 1 315 ? -10.204 25.896 22.125 1.00 43.31 315 TRP A O 1
ATOM 2236 N N . PRO A 1 316 ? -9.753 26.535 24.233 1.00 54.75 316 PRO A N 1
ATOM 2237 C CA . PRO A 1 316 ? -9.071 27.310 25.277 1.00 54.75 316 PRO A CA 1
ATOM 2238 C C . PRO A 1 316 ? -8.170 26.498 26.238 1.00 54.75 316 PRO A C 1
ATOM 2240 O O . PRO A 1 316 ? -7.885 26.985 27.333 1.00 54.75 316 PRO A O 1
ATOM 2243 N N . ARG A 1 317 ? -7.760 25.263 25.914 1.00 65.75 317 ARG A N 1
ATOM 2244 C CA . ARG A 1 317 ? -7.011 24.386 26.838 1.00 65.75 317 ARG A CA 1
ATOM 2245 C C . ARG A 1 317 ? -5.663 23.948 26.258 1.00 65.75 317 ARG A C 1
ATOM 2247 O O . ARG A 1 317 ? -5.547 23.647 25.077 1.00 65.75 317 ARG A O 1
ATOM 2254 N N . GLU A 1 318 ? -4.643 23.903 27.111 1.00 75.12 318 GLU A N 1
ATOM 2255 C CA . GLU A 1 318 ? -3.433 23.128 26.822 1.00 75.12 318 GLU A CA 1
ATOM 2256 C C . GLU A 1 318 ? -3.776 21.657 27.076 1.00 75.12 318 GLU A C 1
ATOM 2258 O O . GLU A 1 318 ? -4.196 21.296 28.178 1.00 75.12 318 GLU A O 1
ATOM 2263 N N . ILE A 1 319 ? -3.692 20.843 26.025 1.00 78.31 319 ILE A N 1
ATOM 2264 C CA . ILE A 1 319 ? -3.929 19.401 26.078 1.00 78.31 319 ILE A CA 1
ATOM 2265 C C . ILE A 1 319 ? -2.613 18.725 25.723 1.00 78.31 319 ILE A C 1
ATOM 2267 O O . ILE A 1 319 ? -2.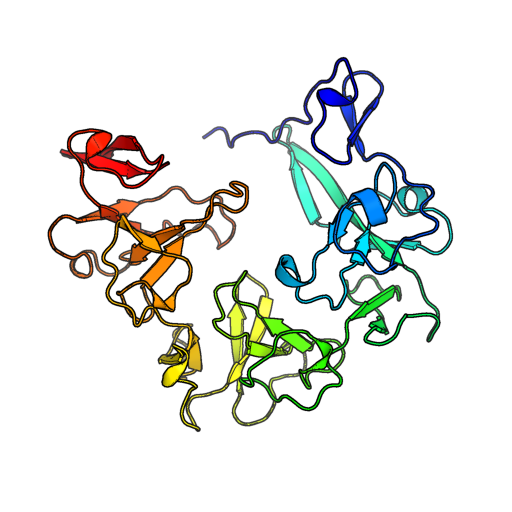032 19.018 24.683 1.00 78.31 319 ILE A O 1
ATOM 2271 N N . THR A 1 320 ? -2.146 17.836 26.587 1.00 85.75 320 THR A N 1
ATOM 2272 C CA . THR A 1 320 ? -0.957 17.017 26.363 1.00 85.75 320 THR A CA 1
ATOM 2273 C C . THR A 1 320 ? -1.373 15.604 25.978 1.00 85.75 320 THR A C 1
ATOM 2275 O O . THR A 1 320 ? -2.203 14.993 26.658 1.00 85.75 320 THR A O 1
ATOM 2278 N N . ALA A 1 321 ? -0.829 15.098 24.875 1.00 85.06 321 ALA A N 1
ATOM 2279 C CA . ALA A 1 321 ? -1.127 13.766 24.367 1.00 85.06 321 ALA A CA 1
ATOM 2280 C C . ALA A 1 321 ? 0.146 13.055 23.904 1.00 85.06 321 ALA A C 1
ATOM 2282 O O . ALA A 1 321 ? 1.121 13.702 23.517 1.00 85.06 321 ALA A O 1
ATOM 2283 N N . CYS A 1 322 ? 0.130 11.725 23.964 1.00 81.81 322 CYS A N 1
ATOM 2284 C CA . CYS A 1 322 ? 1.228 10.913 23.463 1.00 81.81 322 CYS A CA 1
ATOM 2285 C C . CYS A 1 322 ? 1.291 11.022 21.943 1.00 81.81 322 CYS A C 1
ATOM 2287 O O . CYS A 1 322 ? 0.336 10.662 21.249 1.00 81.81 322 CYS A O 1
ATOM 2289 N N . TRP A 1 323 ? 2.411 11.538 21.453 1.00 78.62 323 TRP A N 1
ATOM 2290 C CA . TRP A 1 323 ? 2.676 11.772 20.043 1.00 78.62 323 TRP A CA 1
ATOM 2291 C C . TRP A 1 323 ? 4.170 11.594 19.767 1.00 78.62 323 TRP A C 1
ATOM 2293 O O . TRP A 1 323 ? 4.985 11.658 20.688 1.00 78.62 323 TRP A O 1
ATOM 2303 N N . GLN A 1 324 ? 4.523 11.342 18.512 1.00 69.31 324 GLN A N 1
ATOM 2304 C CA . GLN A 1 324 ? 5.910 11.239 18.074 1.00 69.31 324 GLN A CA 1
ATOM 2305 C C . GLN A 1 324 ? 6.214 12.304 17.026 1.00 69.31 324 GLN A C 1
ATOM 2307 O O . GLN A 1 324 ? 5.418 12.436 16.068 1.00 69.31 324 GLN A O 1
#

Foldseek 3Di:
DQDDFPPQQFDPAQVSHDQQFGHDPRGTDRQQDLWPAFQHFDDAQVVRPPRWGWQHCQQFLFPSTGTKGKDQFQNSQHPQWTFAPWDWDQGSVRDIGIIGIIFGFDDQDPHDPQWTWQDLRPPPGTGTDGFQCADAEFQGFDSHSVNARQGSQWGWCDQNLQAFSTTIKGAQPVHGDPQWHWDDDLNTTIIFGFVPDPHPVVRQWDWAPLRPPPTTGRHHFCCADAAFQRWDQHSVNEDATSQWGFDDDPPDPPGTGGIKGWQLPHQVSADPQWGFAFDPDDCSPHDDGITITFGFDDFQVVHPDRWTFDWDCPPPDTTTGTHD

Secondary structure (DSSP, 8-state):
---------B-SSGGGS-TTEEEETTEEEEPP---TTTT---SSGGGG-TT-EEE-HHHH--TT-EEE-EESSGGGG-TTEEEEEEEEEE-TTS-EEEEEEEEEB-SS--PPTTEEEE-SSSSS--EEEE-B-SSB-TT---SSGGGB--BTTEEEE-GGGT-TT-EEEEBSTT-PPTTEEEEEETTEEEEEEBTTS---GGGTEEEE-SSSSS--EEEE-B-S-BPTTSEESSGGGB-SBTTEEEE--TT--S--EEEEEE-SS-GGGSPTTEEEEEE---GGG-S--EEEEEEB-SSGGGSSTT-EEEEEEETTEEEEEEE-

Radius of gyration: 21.72 Å; chains: 1; bounding box: 55×46×58 Å